Protein AF-A0A0G9LDH4-F1 (afdb_monomer_lite)

pLDDT: mean 76.14, std 22.56, range [27.09, 97.38]

Sequence (324 aa):
MNFNDDDSILYPDDSRLQPPPPFGNLFPGFPASNSPFPSGSALNIGPPPNYTPNKNSAEVKKLNSGASTKKDSKSKDSSTKAVSPGSISFCLFKFTYIWETNGRNYWAFLLNVDRKTVSGFRWFRGTWVYFGVDLRRIDSFICYRNDSTNDSKIEPTENSNSFRNTKKEYSSNGVRNIYTKVLTSIEVPEIRDDFLINYLGEVDGEEITSKIPCRQTRITNYRIVLQLTYPEEFNEQLIDKINLCANDAVKDASRYLDEFRDSKNFLTPLEIFNSSTKQIGKSLKVFSSNFQLKLKKLKLPREIVKEVDYTILQEKIEEPWRIL

Structure (mmCIF, N/CA/C/O backbone):
data_AF-A0A0G9LDH4-F1
#
_entry.id   AF-A0A0G9LDH4-F1
#
loop_
_atom_site.group_PDB
_atom_site.id
_atom_site.type_symbol
_atom_site.label_atom_id
_atom_site.label_alt_id
_atom_site.label_comp_id
_atom_site.label_asym_id
_atom_site.label_entity_id
_atom_site.label_seq_id
_atom_site.pdbx_PDB_ins_code
_atom_site.Cartn_x
_atom_site.Cartn_y
_atom_site.Cartn_z
_atom_site.occupancy
_atom_site.B_iso_or_equiv
_atom_site.auth_seq_id
_atom_site.auth_comp_id
_atom_site.auth_asym_id
_atom_site.auth_atom_id
_atom_site.pdbx_PDB_model_num
ATOM 1 N N . MET A 1 1 ? 87.703 34.505 -15.962 1.00 34.25 1 MET A N 1
ATOM 2 C CA . MET A 1 1 ? 88.294 34.668 -17.303 1.00 34.25 1 MET A CA 1
ATOM 3 C C . MET A 1 1 ? 87.349 34.053 -18.314 1.00 34.25 1 MET A C 1
ATOM 5 O O . MET A 1 1 ? 87.275 32.836 -18.333 1.00 34.25 1 MET A O 1
ATOM 9 N N . ASN A 1 2 ? 86.599 34.773 -19.147 1.00 34.47 2 ASN A N 1
ATOM 10 C CA . ASN A 1 2 ? 86.032 36.143 -19.172 1.00 34.47 2 ASN A CA 1
ATOM 11 C C . ASN A 1 2 ? 85.023 36.080 -20.367 1.00 34.47 2 ASN A C 1
ATOM 13 O O . ASN A 1 2 ? 85.311 35.360 -21.318 1.00 34.47 2 ASN A O 1
ATOM 17 N N . PHE A 1 3 ? 83.772 36.560 -20.319 1.00 40.00 3 PHE A N 1
ATOM 18 C CA . PHE A 1 3 ? 83.316 37.965 -20.296 1.00 40.00 3 PHE A CA 1
ATOM 19 C C . PHE A 1 3 ? 83.984 38.824 -21.400 1.00 40.00 3 PHE A C 1
ATOM 21 O O . PHE A 1 3 ? 85.206 38.814 -21.490 1.00 40.00 3 PHE A O 1
ATOM 28 N N . ASN A 1 4 ? 83.312 39.619 -22.239 1.00 42.91 4 ASN A N 1
ATOM 29 C CA . ASN A 1 4 ? 81.884 39.922 -22.492 1.00 42.91 4 ASN A CA 1
ATOM 30 C C . ASN A 1 4 ? 81.817 40.627 -23.896 1.00 42.91 4 ASN A C 1
ATOM 32 O O . ASN A 1 4 ? 82.864 40.684 -24.544 1.00 42.91 4 ASN A O 1
ATOM 36 N N . ASP A 1 5 ? 80.737 41.157 -24.491 1.00 46.53 5 ASP A N 1
ATOM 37 C CA . ASP A 1 5 ? 79.322 41.438 -24.137 1.00 46.53 5 ASP A CA 1
ATOM 38 C C . ASP A 1 5 ? 78.481 41.584 -25.451 1.00 46.53 5 ASP A C 1
ATOM 40 O O . ASP A 1 5 ? 79.068 41.472 -26.527 1.00 46.53 5 ASP A O 1
ATOM 44 N N . ASP A 1 6 ? 77.174 41.903 -25.348 1.00 43.59 6 ASP A N 1
ATOM 45 C CA . ASP A 1 6 ? 76.307 42.622 -26.334 1.00 43.59 6 ASP A CA 1
ATOM 46 C C . ASP A 1 6 ? 76.026 42.019 -27.745 1.00 43.59 6 ASP A C 1
ATOM 48 O O . ASP A 1 6 ? 76.886 41.418 -28.380 1.00 43.59 6 ASP A O 1
ATOM 52 N N . ASP A 1 7 ? 74.872 42.191 -28.416 1.00 42.62 7 ASP A N 1
ATOM 53 C CA . ASP A 1 7 ? 73.454 42.519 -28.095 1.00 42.62 7 ASP A CA 1
ATOM 54 C C . ASP A 1 7 ? 72.633 42.069 -29.376 1.00 42.62 7 ASP A C 1
ATOM 56 O O . ASP A 1 7 ? 73.200 41.367 -30.217 1.00 42.62 7 ASP A O 1
ATOM 60 N N . SER A 1 8 ? 71.352 42.328 -29.701 1.00 37.56 8 SER A N 1
ATOM 61 C CA . SER A 1 8 ? 70.330 43.237 -29.171 1.00 37.56 8 SER A CA 1
ATOM 62 C C . SER A 1 8 ? 68.869 42.788 -29.355 1.00 37.56 8 SER A C 1
ATOM 64 O O . SER A 1 8 ? 68.544 41.761 -29.953 1.00 37.56 8 SER A O 1
ATOM 66 N N . ILE A 1 9 ? 67.981 43.581 -28.750 1.00 39.31 9 ILE A N 1
ATOM 67 C CA . ILE A 1 9 ? 66.548 43.357 -28.514 1.00 39.31 9 ILE A CA 1
ATOM 68 C C . ILE A 1 9 ? 65.670 44.051 -29.573 1.00 39.31 9 ILE A C 1
ATOM 70 O O . ILE A 1 9 ? 65.921 45.212 -29.883 1.00 39.31 9 ILE A O 1
ATOM 74 N N . LEU A 1 10 ? 64.561 43.416 -30.000 1.00 32.19 10 LEU A N 1
ATOM 75 C CA . LEU A 1 10 ? 63.225 44.058 -30.077 1.00 32.19 10 LEU A CA 1
ATOM 76 C C . LEU A 1 10 ? 62.078 43.070 -30.393 1.00 32.19 10 LEU A C 1
ATOM 78 O O . LEU A 1 10 ? 62.120 42.334 -31.373 1.00 32.19 10 LEU A O 1
ATOM 82 N N . TYR A 1 11 ? 61.017 43.124 -29.580 1.00 39.41 11 TYR A N 1
ATOM 83 C CA . TYR A 1 11 ? 59.661 42.647 -29.907 1.00 39.41 11 TYR A CA 1
ATOM 84 C C . TYR A 1 11 ? 58.811 43.836 -30.402 1.00 39.41 11 TYR A C 1
ATOM 86 O O . TYR A 1 11 ? 59.139 44.987 -30.106 1.00 39.41 11 TYR A O 1
ATOM 94 N N . PRO A 1 12 ? 57.679 43.580 -31.079 1.00 44.84 12 PRO A N 1
ATOM 95 C CA . PRO A 1 12 ? 56.421 43.819 -30.362 1.00 44.84 12 PRO A CA 1
ATOM 96 C C . PRO A 1 12 ? 55.391 42.682 -30.477 1.00 44.84 12 PRO A C 1
ATOM 98 O O . PRO A 1 12 ? 55.373 41.910 -31.433 1.00 44.84 12 PRO A O 1
ATOM 101 N N . ASP A 1 13 ? 54.515 42.630 -29.476 1.00 39.41 13 ASP A N 1
ATOM 102 C CA . ASP A 1 13 ? 53.221 41.939 -29.492 1.00 39.41 13 ASP A CA 1
ATOM 103 C C . ASP A 1 13 ? 52.202 42.762 -30.299 1.00 39.41 13 ASP A C 1
ATOM 105 O O . ASP A 1 13 ? 52.164 43.985 -30.161 1.00 39.41 13 ASP A O 1
ATOM 109 N N . ASP A 1 14 ? 51.350 42.097 -31.081 1.00 35.38 14 ASP A N 1
ATOM 110 C CA . ASP A 1 14 ? 49.938 42.483 -31.143 1.00 35.38 14 ASP A CA 1
ATOM 111 C C . ASP A 1 14 ? 49.062 41.260 -31.461 1.00 35.38 14 ASP A C 1
ATOM 113 O O . ASP A 1 14 ? 49.474 40.287 -32.100 1.00 35.38 14 ASP A O 1
ATOM 117 N N . SER A 1 15 ? 47.816 41.319 -31.009 1.00 34.69 15 SER A N 1
ATOM 118 C CA . SER A 1 15 ? 46.843 40.241 -31.061 1.00 34.69 15 SER A CA 1
ATOM 119 C C . SER A 1 15 ? 45.587 40.658 -31.829 1.00 34.69 15 SER A C 1
ATOM 121 O O . SER A 1 15 ? 45.082 41.756 -31.619 1.00 34.69 15 SER A O 1
ATOM 123 N N . ARG A 1 16 ? 44.971 39.678 -32.522 1.00 33.69 16 ARG A N 1
ATOM 124 C CA . ARG A 1 16 ? 43.523 39.523 -32.858 1.00 33.69 16 ARG A CA 1
ATOM 125 C C . ARG A 1 16 ? 43.129 39.549 -34.348 1.00 33.69 16 ARG A C 1
ATOM 127 O O . ARG A 1 16 ? 43.520 40.409 -35.119 1.00 33.69 16 ARG A O 1
ATOM 134 N N . LEU A 1 17 ? 42.154 38.672 -34.634 1.00 38.34 17 LEU A N 1
ATOM 135 C CA . LEU A 1 17 ? 41.090 38.773 -35.651 1.00 38.34 17 LEU A CA 1
ATOM 136 C C . LEU A 1 17 ? 41.472 38.750 -37.147 1.00 38.34 17 LEU A C 1
ATOM 138 O O . LEU A 1 17 ? 41.595 39.792 -37.779 1.00 38.34 17 LEU A O 1
ATOM 142 N N . GLN A 1 18 ? 41.369 37.562 -37.757 1.00 41.22 18 GLN A N 1
ATOM 143 C CA . GLN A 1 18 ? 40.712 37.386 -39.066 1.00 41.22 18 GLN A CA 1
ATOM 144 C C . GLN A 1 18 ? 39.974 36.022 -39.129 1.00 41.22 18 GLN A C 1
ATOM 146 O O . GLN A 1 18 ? 40.294 35.133 -38.335 1.00 41.22 18 GLN A O 1
ATOM 151 N N . PRO A 1 19 ? 38.929 35.864 -39.972 1.00 42.59 19 PRO A N 1
ATOM 152 C CA . PRO A 1 19 ? 37.982 34.743 -39.894 1.00 42.59 19 PRO A CA 1
ATOM 153 C C . PRO A 1 19 ? 38.288 33.582 -40.866 1.00 42.59 19 PRO A C 1
ATOM 155 O O . PRO A 1 19 ? 38.948 33.789 -41.884 1.00 42.59 19 PRO A O 1
ATOM 158 N N . PRO A 1 20 ? 37.739 32.373 -40.626 1.00 47.00 20 PRO A N 1
ATOM 159 C CA . PRO A 1 20 ? 37.736 31.303 -41.622 1.00 47.00 20 PRO A CA 1
ATOM 160 C C . PRO A 1 20 ? 36.791 31.617 -42.814 1.00 47.00 20 PRO A C 1
ATOM 162 O O . PRO A 1 20 ? 35.714 32.182 -42.600 1.00 47.00 20 PRO A O 1
ATOM 165 N N . PRO A 1 21 ? 37.166 31.249 -44.058 1.00 41.72 21 PRO A N 1
ATOM 166 C CA . PRO A 1 21 ? 36.386 31.485 -45.285 1.00 41.72 21 PRO A CA 1
ATOM 167 C C . PRO A 1 21 ? 35.171 30.526 -45.450 1.00 41.72 21 PRO A C 1
ATOM 169 O O . PRO A 1 21 ? 34.988 29.628 -44.627 1.00 41.72 21 PRO A O 1
ATOM 172 N N . PRO A 1 22 ? 34.283 30.738 -46.452 1.00 40.00 22 PRO A N 1
ATOM 173 C CA . PRO A 1 22 ? 32.871 30.345 -46.350 1.00 40.00 22 PRO A CA 1
ATOM 174 C C . PRO A 1 22 ? 32.497 28.943 -46.876 1.00 40.00 22 PRO A C 1
ATOM 176 O O . PRO A 1 22 ? 33.295 28.217 -47.460 1.00 40.00 22 PRO A O 1
ATOM 179 N N . PHE A 1 23 ? 31.216 28.611 -46.673 1.00 41.38 23 PHE A N 1
ATOM 180 C CA . PHE A 1 23 ? 30.501 27.4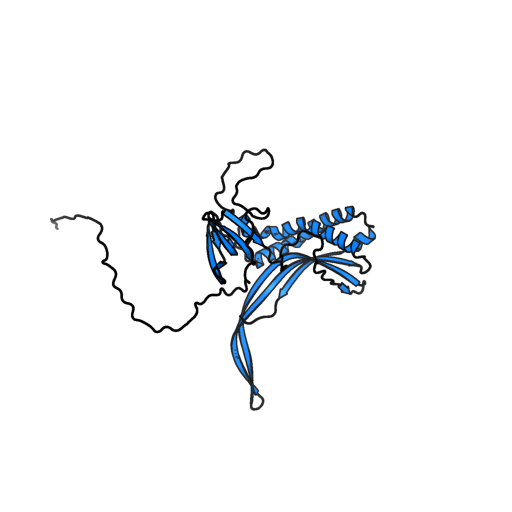06 -47.110 1.00 41.38 23 PHE A CA 1
ATOM 181 C C . PHE A 1 23 ? 30.821 26.925 -48.539 1.00 41.38 23 PHE A C 1
ATOM 183 O O . PHE A 1 23 ? 30.701 27.682 -49.501 1.00 41.38 23 PHE A O 1
ATOM 190 N N . GLY A 1 24 ? 31.050 25.615 -48.676 1.00 29.34 24 GLY A N 1
ATOM 191 C CA . GLY A 1 24 ? 30.981 24.879 -49.941 1.00 29.34 24 GLY A CA 1
ATOM 192 C C . GLY A 1 24 ? 30.067 23.656 -49.808 1.00 29.34 24 GLY A C 1
ATOM 193 O O . GLY A 1 24 ? 30.247 22.845 -48.901 1.00 29.34 24 GLY A O 1
ATOM 194 N N . ASN A 1 25 ? 29.079 23.518 -50.696 1.00 42.62 25 ASN A N 1
ATOM 195 C CA . ASN A 1 25 ? 28.160 22.375 -50.705 1.00 42.62 25 ASN A CA 1
ATOM 196 C C . ASN A 1 25 ? 28.840 21.123 -51.279 1.00 42.62 25 ASN A C 1
ATOM 198 O O . ASN A 1 25 ? 29.122 21.082 -52.475 1.00 42.62 25 ASN A O 1
ATOM 202 N N . LEU A 1 26 ? 28.993 20.070 -50.472 1.00 29.22 26 LEU A N 1
ATOM 203 C CA . LEU A 1 26 ? 29.309 18.719 -50.947 1.00 29.22 26 LEU A CA 1
ATOM 204 C C . LEU A 1 26 ? 28.456 17.676 -50.210 1.00 29.22 26 LEU A C 1
ATOM 206 O O . LEU A 1 26 ? 28.812 17.207 -49.133 1.00 29.22 26 LEU A O 1
ATOM 210 N N . PHE A 1 27 ? 27.336 17.296 -50.829 1.00 32.25 27 PHE A N 1
ATOM 211 C CA . PHE A 1 27 ? 26.565 16.100 -50.481 1.00 32.25 27 PHE A CA 1
ATOM 212 C C . PHE A 1 27 ? 26.796 15.018 -51.550 1.00 32.25 27 PHE A C 1
ATOM 214 O O . PHE A 1 27 ? 26.192 15.094 -52.622 1.00 32.25 27 PHE A O 1
ATOM 221 N N . PRO A 1 28 ? 27.615 13.985 -51.287 1.00 30.09 28 PRO A N 1
ATOM 222 C CA . PRO A 1 28 ? 27.535 12.726 -52.018 1.00 30.09 28 PRO A CA 1
ATOM 223 C C . PRO A 1 28 ? 26.235 12.016 -51.617 1.00 30.09 28 PRO A C 1
ATOM 225 O O . PRO A 1 28 ? 26.016 11.732 -50.439 1.00 30.09 28 PRO A O 1
ATOM 228 N N . GLY A 1 29 ? 25.348 11.764 -52.579 1.00 33.69 29 GLY A N 1
ATOM 229 C CA . GLY A 1 29 ? 24.065 11.114 -52.312 1.00 33.69 29 GLY A CA 1
ATOM 230 C C . GLY A 1 29 ? 24.227 9.628 -51.984 1.00 33.69 29 GLY A C 1
ATOM 231 O O . GLY A 1 29 ? 24.753 8.874 -52.798 1.00 33.69 29 GLY A O 1
ATOM 232 N N . PHE A 1 30 ? 23.714 9.202 -50.829 1.00 36.22 30 PHE A N 1
ATOM 233 C CA . PHE A 1 30 ? 23.505 7.790 -50.494 1.00 36.22 30 PHE A CA 1
ATOM 234 C C . PHE A 1 30 ? 22.013 7.431 -50.627 1.00 36.22 30 PHE A C 1
ATOM 236 O O . PHE A 1 30 ? 21.161 8.306 -50.449 1.00 36.22 30 PHE A O 1
ATOM 243 N N . PRO A 1 31 ? 21.673 6.180 -50.995 1.00 27.09 31 PRO A N 1
ATOM 244 C CA . PRO A 1 31 ? 20.317 5.816 -51.397 1.00 27.09 31 PRO A CA 1
ATOM 245 C C . PRO A 1 31 ? 19.325 5.858 -50.231 1.00 27.09 31 PRO A C 1
ATOM 247 O O . PRO A 1 31 ? 19.640 5.477 -49.105 1.00 27.09 31 PRO A O 1
ATOM 250 N N . ALA A 1 32 ? 18.094 6.279 -50.524 1.00 38.81 32 ALA A N 1
ATOM 251 C CA . ALA A 1 32 ? 17.018 6.345 -49.546 1.00 38.81 32 ALA A CA 1
ATOM 252 C C . ALA A 1 32 ? 16.495 4.942 -49.187 1.00 38.81 32 ALA A C 1
ATOM 254 O O . ALA A 1 32 ? 15.688 4.364 -49.916 1.00 38.81 32 ALA A O 1
ATOM 255 N N . SER A 1 33 ? 16.917 4.415 -48.037 1.00 32.84 33 SER A N 1
ATOM 256 C CA . SER A 1 33 ? 16.257 3.298 -47.359 1.00 32.84 33 SER A CA 1
ATOM 257 C C . SER A 1 33 ? 15.437 3.812 -46.171 1.00 32.84 33 SER A C 1
ATOM 259 O O . SER A 1 33 ? 15.924 4.562 -45.324 1.00 32.84 33 SER A O 1
ATOM 261 N N . ASN A 1 34 ? 14.160 3.421 -46.107 1.00 39.38 34 ASN A N 1
ATOM 262 C CA . ASN A 1 34 ? 13.268 3.783 -45.005 1.00 39.38 34 ASN A CA 1
ATOM 263 C C . ASN A 1 34 ? 13.625 2.989 -43.738 1.00 39.38 34 ASN A C 1
ATOM 265 O O . ASN A 1 34 ? 13.057 1.927 -43.490 1.00 39.38 34 ASN A O 1
ATOM 269 N N . SER A 1 35 ? 14.518 3.536 -42.916 1.00 29.06 35 SER A N 1
ATOM 270 C CA . SER A 1 35 ? 14.767 3.064 -41.549 1.00 29.06 35 SER A CA 1
ATOM 271 C C . SER A 1 35 ? 14.153 4.047 -40.545 1.00 29.06 35 SER A C 1
ATOM 273 O O . SER A 1 35 ? 14.545 5.217 -40.538 1.00 29.06 35 SER A O 1
ATOM 275 N N . PRO A 1 36 ? 13.190 3.632 -39.699 1.00 32.97 36 PRO A N 1
ATOM 276 C CA . PRO A 1 36 ? 12.612 4.517 -38.696 1.00 32.97 36 PRO A CA 1
ATOM 277 C C . PRO A 1 36 ? 13.643 4.877 -37.620 1.00 32.97 36 PRO A C 1
ATOM 279 O O . PRO A 1 36 ? 14.488 4.067 -37.241 1.00 32.97 36 PRO A O 1
ATOM 282 N N . PHE A 1 37 ? 13.545 6.100 -37.094 1.00 32.53 37 PHE A N 1
ATOM 283 C CA . PHE A 1 37 ? 14.338 6.544 -35.948 1.00 32.53 37 PHE A CA 1
ATOM 284 C C . PHE A 1 37 ? 14.151 5.585 -34.756 1.00 32.53 37 PHE A C 1
ATOM 286 O O . PHE A 1 37 ? 13.008 5.200 -34.490 1.00 32.53 37 PHE A O 1
ATOM 293 N N . PRO A 1 38 ? 15.206 5.269 -33.977 1.00 34.59 38 PRO A N 1
ATOM 294 C CA . PRO A 1 38 ? 15.069 4.545 -32.716 1.00 34.59 38 PRO A CA 1
ATOM 295 C C . PRO A 1 38 ? 14.358 5.435 -31.682 1.00 34.59 38 PRO A C 1
ATOM 297 O O . PRO A 1 38 ? 14.978 6.166 -30.910 1.00 34.59 38 PRO A O 1
ATOM 300 N N . SER A 1 39 ? 13.025 5.414 -31.718 1.00 38.97 39 SER A N 1
ATOM 301 C CA . SER A 1 39 ? 12.136 6.134 -30.811 1.00 38.97 39 SER A CA 1
ATOM 302 C C . SER A 1 39 ? 11.476 5.139 -29.865 1.00 38.97 39 SER A C 1
ATOM 304 O O . SER A 1 39 ? 10.809 4.211 -30.310 1.00 38.97 39 SER A O 1
ATOM 306 N N . GLY A 1 40 ? 11.670 5.341 -28.565 1.00 40.12 40 GLY A N 1
ATOM 307 C CA . GLY A 1 40 ? 11.166 4.445 -27.530 1.00 40.12 40 GLY A CA 1
ATOM 308 C C . GLY A 1 40 ? 12.167 4.310 -26.393 1.00 40.12 40 GLY A C 1
ATOM 309 O O . GLY A 1 40 ? 13.141 3.569 -26.482 1.00 40.12 40 GLY A O 1
ATOM 310 N N . SER A 1 41 ? 11.928 5.026 -25.298 1.00 41.56 41 SER A N 1
ATOM 311 C CA . SER A 1 41 ? 12.531 4.683 -24.012 1.00 41.56 41 SER A CA 1
ATOM 312 C C . SER A 1 41 ? 11.952 3.355 -23.523 1.00 41.56 41 SER A C 1
ATOM 314 O O . SER A 1 41 ? 10.735 3.198 -23.547 1.00 41.56 41 SER A O 1
ATOM 316 N N . ALA A 1 42 ? 12.795 2.440 -23.035 1.00 43.81 42 ALA A N 1
ATOM 317 C CA . ALA A 1 42 ? 12.419 1.091 -22.586 1.00 43.81 42 ALA A CA 1
ATOM 318 C C . ALA A 1 42 ? 11.654 1.058 -21.238 1.00 43.81 42 ALA A C 1
ATOM 320 O O . ALA A 1 42 ? 11.935 0.251 -20.356 1.00 43.81 42 ALA A O 1
ATOM 321 N N . LEU A 1 43 ? 10.696 1.969 -21.061 1.00 49.41 43 LEU A N 1
ATOM 322 C CA . LEU A 1 43 ? 9.756 2.012 -19.949 1.00 49.41 43 LEU A CA 1
ATOM 323 C C . LEU A 1 43 ? 8.346 1.888 -20.525 1.00 49.41 43 LEU A C 1
ATOM 325 O O . LEU A 1 43 ? 7.976 2.671 -21.400 1.00 49.41 43 LEU A O 1
ATOM 329 N N . ASN A 1 44 ? 7.541 0.966 -19.993 1.00 62.00 44 ASN A N 1
ATOM 330 C CA . ASN A 1 44 ? 6.133 0.777 -20.368 1.00 62.00 44 ASN A CA 1
ATOM 331 C C . ASN A 1 44 ? 5.225 1.892 -19.799 1.00 62.00 44 ASN A C 1
ATOM 333 O O . ASN A 1 44 ? 4.238 1.640 -19.112 1.00 62.00 44 ASN A O 1
ATOM 337 N N . ILE A 1 45 ? 5.579 3.149 -20.074 1.00 67.00 45 ILE A N 1
ATOM 338 C CA . ILE A 1 45 ? 4.772 4.328 -19.768 1.00 67.00 45 ILE A CA 1
ATOM 339 C C . ILE A 1 45 ? 3.746 4.465 -20.895 1.00 67.00 45 ILE A C 1
ATOM 341 O O . ILE A 1 45 ? 4.090 4.842 -22.017 1.00 67.00 45 ILE A O 1
ATOM 345 N N . GLY A 1 46 ? 2.481 4.163 -20.598 1.00 77.75 46 GLY A N 1
ATOM 346 C CA . GLY A 1 46 ? 1.377 4.352 -21.540 1.00 77.75 46 GLY A CA 1
ATOM 347 C C . GLY A 1 46 ? 1.222 5.809 -22.012 1.00 77.75 46 GLY A C 1
ATOM 348 O O . GLY A 1 46 ? 1.894 6.713 -21.500 1.00 77.75 46 GLY A O 1
ATOM 349 N N . PRO A 1 47 ? 0.334 6.075 -22.986 1.00 80.38 47 PRO A N 1
ATOM 350 C CA . PRO A 1 47 ? -0.012 7.447 -23.339 1.00 80.38 47 PRO A CA 1
ATOM 351 C C . PRO A 1 47 ? -0.556 8.183 -22.100 1.00 80.38 47 PRO A C 1
ATOM 353 O O . PRO A 1 47 ? -1.248 7.573 -21.280 1.00 80.38 47 PRO A O 1
ATOM 356 N N . PRO A 1 48 ? -0.266 9.484 -21.938 1.00 83.62 48 PRO A N 1
ATOM 357 C CA . PRO A 1 48 ? -0.810 10.258 -20.831 1.00 83.62 48 PRO A CA 1
ATOM 358 C C . PRO A 1 48 ? -2.330 10.455 -20.991 1.00 83.62 48 PRO A C 1
ATOM 360 O O . PRO A 1 48 ? -2.859 10.271 -22.093 1.00 83.62 48 PRO A O 1
ATOM 363 N N . PRO A 1 49 ? -3.041 10.885 -19.931 1.00 82.94 49 PRO A N 1
ATOM 364 C CA . PRO A 1 49 ? -4.483 11.101 -19.989 1.00 82.94 49 PRO A CA 1
ATOM 365 C C . PRO A 1 49 ? -4.898 12.015 -21.151 1.00 82.94 49 PRO A C 1
ATOM 367 O O . PRO A 1 49 ? -4.319 13.085 -21.357 1.00 82.94 49 PRO A O 1
ATOM 370 N N . ASN A 1 50 ? -5.924 11.607 -21.906 1.00 82.88 50 ASN A N 1
ATOM 371 C CA . ASN A 1 50 ? -6.362 12.284 -23.134 1.00 82.88 50 ASN A CA 1
ATOM 372 C C . ASN A 1 50 ? -7.208 13.550 -22.866 1.00 82.88 50 ASN A C 1
ATOM 374 O O . ASN A 1 50 ? -8.307 13.723 -23.388 1.00 82.88 50 ASN A O 1
ATOM 378 N N . TYR A 1 51 ? -6.702 14.431 -22.007 1.00 84.94 51 TYR A N 1
ATOM 379 C CA . TYR A 1 51 ? -7.231 15.767 -21.759 1.00 84.94 51 TYR A CA 1
ATOM 380 C C . TYR A 1 51 ? -6.092 16.725 -21.379 1.00 84.94 51 TYR A C 1
ATOM 382 O O . TYR A 1 51 ? -4.973 16.312 -21.075 1.00 84.94 51 TYR A O 1
ATOM 390 N N . THR A 1 52 ? -6.373 18.028 -21.398 1.00 85.44 52 THR A N 1
ATOM 391 C CA . THR A 1 52 ? -5.506 19.050 -20.794 1.00 85.44 52 THR A CA 1
ATOM 392 C C . THR A 1 52 ? -6.150 19.518 -19.486 1.00 85.44 52 THR A C 1
ATOM 394 O O . THR A 1 52 ? -7.296 19.976 -19.523 1.00 85.44 52 THR A O 1
ATOM 397 N N . PRO A 1 53 ? -5.469 19.400 -18.330 1.00 84.44 53 PRO A N 1
ATOM 398 C CA . PRO A 1 53 ? -5.961 19.925 -17.060 1.00 84.44 53 PRO A CA 1
ATOM 399 C C . PRO A 1 53 ? -6.233 21.434 -17.108 1.00 84.44 53 PRO A C 1
ATOM 401 O O . PRO A 1 53 ? -5.600 22.176 -17.860 1.00 84.44 53 PRO A O 1
ATOM 404 N N . ASN A 1 54 ? -7.148 21.921 -16.267 1.00 83.56 54 ASN A N 1
ATOM 405 C CA . ASN A 1 54 ? -7.385 23.358 -16.132 1.00 83.56 54 ASN A CA 1
ATOM 406 C C . ASN A 1 54 ? -6.379 23.966 -15.141 1.00 83.56 54 ASN A C 1
ATOM 408 O O . ASN A 1 54 ? -6.399 23.628 -13.962 1.00 83.56 54 ASN A O 1
ATOM 412 N N . LYS A 1 55 ? -5.568 24.926 -15.607 1.00 82.94 55 LYS A N 1
ATOM 413 C CA . LYS A 1 55 ? -4.552 25.672 -14.832 1.00 82.94 55 LYS A CA 1
ATOM 414 C C . LYS A 1 55 ? -5.099 26.397 -13.582 1.00 82.94 55 LYS A C 1
ATOM 416 O O . LYS A 1 55 ? -4.327 26.892 -12.762 1.00 82.94 55 LYS A O 1
ATOM 421 N N . ASN A 1 56 ? -6.421 26.497 -13.444 1.00 78.44 56 ASN A N 1
ATOM 422 C CA . ASN A 1 56 ? -7.116 27.151 -12.336 1.00 78.44 56 ASN A CA 1
ATOM 423 C C . ASN A 1 56 ? -7.951 26.200 -11.453 1.00 78.44 56 ASN A C 1
ATOM 425 O O . ASN A 1 56 ? -8.734 26.697 -10.647 1.00 78.44 56 ASN A O 1
ATOM 429 N N . SER A 1 57 ? -7.805 24.870 -11.556 1.00 77.88 57 SER A N 1
ATOM 430 C CA . SER A 1 57 ? -8.386 23.972 -10.540 1.00 77.88 57 SER A CA 1
ATOM 431 C C . SER A 1 57 ? -7.640 24.087 -9.201 1.00 77.88 57 SER A C 1
ATOM 433 O O . SER A 1 57 ? -6.468 24.469 -9.158 1.00 77.88 57 SER A O 1
ATOM 435 N N . ALA A 1 58 ? -8.312 23.736 -8.100 1.00 69.19 58 ALA A N 1
ATOM 436 C CA . ALA A 1 58 ? -7.755 23.811 -6.743 1.00 69.19 58 ALA A CA 1
ATOM 437 C C . ALA A 1 58 ? -6.565 22.855 -6.495 1.00 69.19 58 ALA A C 1
ATOM 439 O O . ALA A 1 58 ? -5.846 23.001 -5.510 1.00 69.19 58 ALA A O 1
ATOM 440 N N . GLU A 1 59 ? -6.353 21.889 -7.389 1.00 73.12 59 GLU A N 1
ATOM 441 C CA . GLU A 1 59 ? -5.293 20.877 -7.318 1.00 73.12 59 GLU A CA 1
ATOM 442 C C . GLU A 1 59 ? -3.989 21.321 -8.006 1.00 73.12 59 GLU A C 1
ATOM 444 O O . GLU A 1 59 ? -2.935 20.719 -7.787 1.00 73.12 59 GLU A O 1
ATOM 449 N N . VAL A 1 60 ? -4.033 22.370 -8.841 1.00 79.25 60 VAL A N 1
ATOM 450 C CA . VAL A 1 60 ? -2.848 22.881 -9.543 1.00 79.25 60 VAL A CA 1
ATOM 451 C C . VAL A 1 60 ? -1.934 23.604 -8.560 1.00 79.25 60 VAL A C 1
ATOM 453 O O . VAL A 1 60 ? -2.245 24.691 -8.068 1.00 79.25 60 VAL A O 1
ATOM 456 N N . LYS A 1 61 ? -0.747 23.038 -8.335 1.00 81.44 61 LYS A N 1
ATOM 457 C CA . LYS A 1 61 ? 0.319 23.691 -7.579 1.00 81.44 61 LYS A CA 1
ATOM 458 C C . LYS A 1 61 ? 0.949 24.771 -8.456 1.00 81.44 61 LYS A C 1
ATOM 460 O O . LYS A 1 61 ? 1.484 24.489 -9.529 1.00 81.44 61 LYS A O 1
ATOM 465 N N . LYS A 1 62 ? 0.875 26.020 -8.002 1.00 77.62 62 LYS A N 1
ATOM 466 C CA . LYS A 1 62 ? 1.447 27.188 -8.685 1.00 77.62 62 LYS A CA 1
ATOM 467 C C . LYS A 1 62 ? 2.768 27.602 -8.040 1.00 77.62 62 LYS A C 1
ATOM 469 O O . LYS A 1 62 ? 3.036 27.274 -6.885 1.00 77.62 62 LYS A O 1
ATOM 474 N N . LEU A 1 63 ? 3.583 28.334 -8.793 1.00 68.00 63 LEU A N 1
ATOM 475 C CA . LEU A 1 63 ? 4.701 29.120 -8.281 1.00 68.00 63 LEU A CA 1
ATOM 476 C C . LEU A 1 63 ? 4.232 29.979 -7.088 1.00 68.00 63 LEU A C 1
ATOM 478 O O . LEU A 1 63 ? 3.119 30.501 -7.115 1.00 68.00 63 LEU A O 1
ATOM 482 N N . ASN A 1 64 ? 5.058 30.116 -6.045 1.00 56.03 64 ASN A N 1
ATOM 483 C CA . ASN A 1 64 ? 4.670 30.717 -4.758 1.00 56.03 64 ASN A CA 1
ATOM 484 C C . ASN A 1 64 ? 4.329 32.225 -4.845 1.00 56.03 64 ASN A C 1
ATOM 486 O O . ASN A 1 64 ? 5.118 33.085 -4.451 1.00 56.03 64 ASN A O 1
ATOM 490 N N . SER A 1 65 ? 3.110 32.547 -5.277 1.00 42.12 65 SER A N 1
ATOM 491 C CA . SER A 1 65 ? 2.403 33.780 -4.925 1.00 42.12 65 SER A CA 1
ATOM 492 C C . SER A 1 65 ? 1.543 33.500 -3.690 1.00 42.12 65 SER A C 1
ATOM 494 O O . SER A 1 65 ? 0.550 32.777 -3.782 1.00 42.12 65 SER A O 1
ATOM 496 N N . GLY A 1 66 ? 1.948 34.011 -2.527 1.00 46.81 66 GLY A N 1
ATOM 497 C CA . GLY A 1 66 ? 1.335 33.647 -1.247 1.00 46.81 66 GLY A CA 1
ATOM 498 C C . GLY A 1 66 ? -0.135 34.062 -1.121 1.00 46.81 66 GLY A C 1
ATOM 499 O O . GLY A 1 66 ? -0.466 35.234 -1.279 1.00 46.81 66 GLY A O 1
ATOM 500 N N . ALA A 1 67 ? -0.994 33.108 -0.758 1.00 34.56 67 ALA A N 1
ATOM 501 C CA . ALA A 1 67 ? -2.336 33.350 -0.231 1.00 34.56 67 ALA A CA 1
ATOM 502 C C . ALA A 1 67 ? -2.335 33.008 1.268 1.00 34.56 67 ALA A C 1
ATOM 504 O O . ALA A 1 67 ? -1.763 31.995 1.673 1.00 34.56 67 ALA A O 1
ATOM 505 N N . SER A 1 68 ? -2.894 33.884 2.102 1.00 35.84 68 SER A N 1
ATOM 506 C CA . SER A 1 68 ? -2.532 33.977 3.520 1.00 35.84 68 SER A CA 1
ATOM 507 C C . SER A 1 68 ? -3.680 33.674 4.484 1.00 35.84 68 SER A C 1
ATOM 509 O O . SER A 1 68 ? -4.817 34.088 4.269 1.00 35.84 68 SER A O 1
ATOM 511 N N . THR A 1 69 ? -3.350 33.061 5.630 1.00 30.17 69 THR A N 1
ATOM 512 C CA . THR A 1 69 ? -4.254 33.036 6.791 1.00 30.17 69 THR A CA 1
ATOM 513 C C . THR A 1 69 ? -3.501 33.201 8.119 1.00 30.17 69 THR A C 1
ATOM 515 O O . THR A 1 69 ? -3.094 32.235 8.749 1.00 30.17 69 THR A O 1
ATOM 518 N N . LYS A 1 70 ? -3.416 34.463 8.564 1.00 35.59 70 LYS A N 1
ATOM 519 C CA . LYS A 1 70 ? -3.220 34.934 9.955 1.00 35.59 70 LYS A CA 1
ATOM 520 C C . LYS A 1 70 ? -1.885 34.654 10.693 1.00 35.59 70 LYS A C 1
ATOM 522 O O . LYS A 1 70 ? -1.712 33.632 11.340 1.00 35.59 70 LYS A O 1
ATOM 527 N N . LYS A 1 71 ? -1.141 35.765 10.815 1.00 35.56 71 LYS A N 1
ATOM 528 C CA . LYS A 1 71 ? -0.469 36.308 12.020 1.00 35.56 71 LYS A CA 1
ATOM 529 C C . LYS A 1 71 ? 0.909 35.791 12.489 1.00 35.56 71 LYS A C 1
ATOM 531 O O . LYS A 1 71 ? 1.158 34.612 12.683 1.00 35.56 71 LYS A O 1
ATOM 536 N N . ASP A 1 72 ? 1.727 36.799 12.807 1.00 37.78 72 ASP A N 1
ATOM 537 C CA . ASP A 1 72 ? 2.691 36.874 13.911 1.00 37.78 72 ASP A CA 1
ATOM 538 C C . ASP A 1 72 ? 3.935 35.957 13.897 1.00 37.78 72 ASP A C 1
ATOM 540 O O . ASP A 1 72 ? 4.214 35.245 14.857 1.00 37.78 72 ASP A O 1
ATOM 544 N N . SER A 1 73 ? 4.802 36.106 12.884 1.00 32.75 73 SER A N 1
ATOM 545 C CA . SER A 1 73 ? 6.261 36.119 13.133 1.00 32.75 73 SER A CA 1
ATOM 546 C C . SER A 1 73 ? 7.065 36.861 12.050 1.00 32.75 73 SER A C 1
ATOM 548 O O . SER A 1 73 ? 6.787 36.788 10.855 1.00 32.75 73 SER A O 1
ATOM 550 N N . LYS A 1 74 ? 8.081 37.616 12.490 1.00 39.84 74 LYS A N 1
ATOM 551 C CA . LYS A 1 74 ? 8.915 38.508 11.667 1.00 39.84 74 LYS A CA 1
ATOM 552 C C . LYS A 1 74 ? 10.013 37.714 10.948 1.00 39.84 74 LYS A C 1
ATOM 554 O O . LYS A 1 74 ? 11.113 37.571 11.477 1.00 39.84 74 LYS A O 1
ATOM 559 N N . SER A 1 75 ? 9.726 37.208 9.749 1.00 33.94 75 SER A N 1
ATOM 560 C CA . SER A 1 75 ? 10.707 36.522 8.893 1.00 33.94 75 SER A CA 1
ATOM 561 C C . SER A 1 75 ? 10.837 37.189 7.517 1.00 33.94 75 SER A C 1
ATOM 563 O O . SER A 1 75 ? 10.010 38.006 7.120 1.00 33.94 75 SER A O 1
ATOM 565 N N . LYS A 1 76 ? 11.964 36.938 6.843 1.00 31.84 76 LYS A N 1
ATOM 566 C CA . LYS A 1 76 ? 12.444 37.725 5.699 1.00 31.84 76 LYS A CA 1
ATOM 567 C C . LYS A 1 76 ? 11.835 37.212 4.393 1.00 31.84 76 LYS A C 1
ATOM 569 O O . LYS A 1 76 ? 12.245 36.156 3.913 1.00 31.84 76 LYS A O 1
ATOM 574 N N . ASP A 1 77 ? 10.907 37.976 3.817 1.00 37.00 77 ASP A N 1
ATOM 575 C CA . ASP A 1 77 ? 10.281 37.648 2.534 1.00 37.00 77 ASP A CA 1
ATOM 576 C C . ASP A 1 77 ? 11.335 37.450 1.436 1.00 37.00 77 ASP A C 1
ATOM 578 O O . ASP A 1 77 ? 12.028 38.378 1.013 1.00 37.00 77 ASP A O 1
ATOM 582 N N . SER A 1 78 ? 11.451 36.207 0.971 1.00 39.16 78 SER A N 1
ATOM 583 C CA . SER A 1 78 ? 12.177 35.863 -0.247 1.00 39.16 78 SER A CA 1
ATOM 584 C C . SER A 1 78 ? 11.167 35.289 -1.230 1.00 39.16 78 SER A C 1
ATOM 586 O O . SER A 1 78 ? 10.733 34.142 -1.114 1.00 39.16 78 SER A O 1
ATOM 588 N N . SER A 1 79 ? 10.757 36.116 -2.192 1.00 46.72 79 SER A N 1
ATOM 589 C CA . SER A 1 79 ? 9.846 35.707 -3.257 1.00 46.72 79 SER A CA 1
ATOM 590 C C . SER A 1 79 ? 10.508 34.595 -4.072 1.00 46.72 79 SER A C 1
ATOM 592 O O . SER A 1 79 ? 11.449 34.804 -4.844 1.00 46.72 79 SER A O 1
ATOM 594 N N . THR A 1 80 ? 10.056 33.362 -3.843 1.00 52.25 80 THR A N 1
ATOM 595 C CA . THR A 1 80 ? 10.678 32.162 -4.404 1.00 52.25 80 THR A CA 1
ATOM 596 C C . THR A 1 80 ? 10.301 32.041 -5.877 1.00 52.25 80 THR A C 1
ATOM 598 O O . THR A 1 80 ? 9.332 31.390 -6.248 1.00 52.25 80 THR A O 1
ATOM 601 N N . LYS A 1 81 ? 11.105 32.684 -6.736 1.00 62.00 81 LYS A N 1
ATOM 602 C CA . LYS A 1 81 ? 10.990 32.708 -8.209 1.00 62.00 81 LYS A CA 1
ATOM 603 C C . LYS A 1 81 ? 11.343 31.356 -8.871 1.00 62.00 81 LYS A C 1
ATOM 605 O O . LYS A 1 81 ? 11.947 31.315 -9.939 1.00 62.00 81 LYS A O 1
ATOM 610 N N . ALA A 1 82 ? 11.028 30.256 -8.192 1.00 67.50 82 ALA A N 1
ATOM 611 C CA . ALA A 1 82 ? 11.129 28.877 -8.646 1.00 67.50 82 ALA A CA 1
ATOM 612 C C . ALA A 1 82 ? 10.096 28.017 -7.911 1.00 67.50 82 ALA A C 1
ATOM 614 O O . ALA A 1 82 ? 9.868 28.215 -6.715 1.00 67.50 82 ALA A O 1
ATOM 615 N N . VAL A 1 83 ? 9.536 27.021 -8.596 1.00 77.88 83 VAL A N 1
ATOM 616 C CA . VAL A 1 83 ? 8.851 25.905 -7.933 1.00 77.88 83 VAL A CA 1
ATOM 617 C C . VAL A 1 83 ? 9.838 25.237 -6.970 1.00 77.88 83 VAL A C 1
ATOM 619 O O . VAL A 1 83 ? 10.995 25.002 -7.320 1.00 77.88 83 VAL A O 1
ATOM 622 N N . SER A 1 84 ? 9.428 24.960 -5.730 1.00 78.69 84 SER A N 1
ATOM 623 C CA . SER A 1 84 ? 10.347 24.343 -4.767 1.00 78.69 84 SER A CA 1
ATOM 624 C C . SER A 1 84 ? 10.550 22.858 -5.112 1.00 78.69 84 SER A C 1
ATOM 626 O O . SER A 1 84 ? 9.559 22.188 -5.424 1.00 78.69 84 SER A O 1
ATOM 628 N N . PRO A 1 85 ? 11.778 22.301 -5.020 1.00 77.00 85 PRO A N 1
ATOM 629 C CA . PRO A 1 85 ? 12.031 20.887 -5.318 1.00 77.00 85 PRO A CA 1
ATOM 630 C C . PRO A 1 85 ? 11.079 19.940 -4.570 1.00 77.00 85 PRO A C 1
ATOM 632 O O . PRO A 1 85 ? 10.475 19.057 -5.170 1.00 77.00 85 PRO A O 1
ATOM 635 N N . GLY A 1 86 ? 10.847 20.204 -3.279 1.00 77.88 86 GLY A N 1
ATOM 636 C CA . GLY A 1 86 ? 9.928 19.428 -2.440 1.00 77.88 86 GLY A CA 1
ATOM 637 C C . GLY A 1 86 ? 8.438 19.585 -2.772 1.00 77.88 86 GLY A C 1
ATOM 638 O O . GLY A 1 86 ? 7.632 18.801 -2.299 1.00 77.88 86 GLY A O 1
ATOM 639 N N . SER A 1 87 ? 8.020 20.571 -3.575 1.00 77.19 87 SER A N 1
ATOM 640 C CA . SER A 1 87 ? 6.612 20.673 -4.000 1.00 77.19 87 SER A CA 1
ATOM 641 C C . SER A 1 87 ? 6.289 19.775 -5.201 1.00 77.19 87 SER A C 1
ATOM 643 O O . SER A 1 87 ? 5.150 19.300 -5.311 1.00 77.19 87 SER A O 1
ATOM 645 N N . ILE A 1 88 ? 7.290 19.529 -6.058 1.00 85.19 88 ILE A N 1
ATOM 646 C CA . ILE A 1 88 ? 7.206 18.745 -7.299 1.00 85.19 88 ILE A CA 1
ATOM 647 C C . ILE A 1 88 ? 7.794 17.329 -7.166 1.00 85.19 88 ILE A C 1
ATOM 649 O O . ILE A 1 88 ? 7.429 16.459 -7.950 1.00 85.19 88 ILE A O 1
ATOM 653 N N . SER A 1 89 ? 8.601 17.037 -6.137 1.00 84.50 89 SER A N 1
ATOM 654 C CA . SER A 1 89 ? 9.038 15.668 -5.792 1.00 84.50 89 SER A CA 1
ATOM 655 C C . SER A 1 89 ? 7.861 14.692 -5.642 1.00 84.50 89 SER A C 1
ATOM 657 O O . SER A 1 89 ? 7.930 13.556 -6.102 1.00 84.50 89 SER A O 1
ATOM 659 N N . PHE A 1 90 ? 6.724 15.160 -5.112 1.00 81.56 90 PHE A N 1
ATOM 660 C CA . PHE A 1 90 ? 5.462 14.409 -5.044 1.00 81.56 90 PHE A CA 1
ATOM 661 C C . PHE A 1 90 ? 4.929 13.916 -6.403 1.00 81.56 90 PHE A C 1
ATOM 663 O O . PHE A 1 90 ? 4.025 13.077 -6.424 1.00 81.56 90 PHE A O 1
ATOM 670 N N . CYS A 1 91 ? 5.453 14.434 -7.514 1.00 88.38 91 CYS A N 1
ATOM 671 C CA . CYS A 1 91 ? 5.077 14.111 -8.888 1.00 88.38 91 CYS A CA 1
ATOM 672 C C . CYS A 1 91 ? 6.085 13.196 -9.610 1.00 88.38 91 CYS A C 1
ATOM 674 O O . CYS A 1 91 ? 5.905 12.893 -10.789 1.00 88.38 91 CYS A O 1
ATOM 676 N N . LEU A 1 92 ? 7.120 12.721 -8.911 1.00 88.00 92 LEU A N 1
ATOM 677 C CA . LEU A 1 92 ? 7.980 11.640 -9.392 1.00 88.00 92 LEU A CA 1
ATOM 678 C C . LEU A 1 92 ? 7.161 10.370 -9.673 1.00 88.00 92 LEU A C 1
ATOM 680 O O . LEU A 1 92 ? 6.236 10.034 -8.929 1.00 88.00 92 LEU A O 1
ATOM 684 N N . PHE A 1 93 ? 7.519 9.689 -10.763 1.00 84.75 93 PHE A N 1
ATOM 685 C CA . PHE A 1 93 ? 6.910 8.458 -11.279 1.00 84.75 93 PHE A CA 1
ATOM 686 C C . PHE A 1 93 ? 5.395 8.560 -11.542 1.00 84.75 93 PHE A C 1
ATOM 688 O O . PHE A 1 93 ? 4.651 7.596 -11.372 1.00 84.75 93 PHE A O 1
ATOM 695 N N . LYS A 1 94 ? 4.925 9.750 -11.946 1.00 87.25 94 LYS A N 1
ATOM 696 C CA . LYS A 1 94 ? 3.509 10.058 -12.208 1.00 87.25 94 LYS A CA 1
ATOM 697 C C . LYS A 1 94 ? 3.317 10.877 -13.476 1.00 87.25 94 LYS A C 1
ATOM 699 O O . LYS A 1 94 ? 4.151 11.722 -13.815 1.00 87.25 94 LYS A O 1
ATOM 704 N N . PHE A 1 95 ? 2.155 10.706 -14.110 1.00 89.75 95 PHE A N 1
ATOM 705 C CA . PHE A 1 95 ? 1.688 11.612 -15.156 1.00 89.75 95 PHE A CA 1
ATOM 706 C C . PHE A 1 95 ? 1.480 13.009 -14.569 1.00 89.75 95 PHE A C 1
ATOM 708 O O . PHE A 1 95 ? 0.611 13.240 -13.730 1.00 89.75 95 PHE A O 1
ATOM 715 N N . THR A 1 96 ? 2.308 13.940 -15.018 1.00 91.75 96 THR A N 1
ATOM 716 C CA . THR A 1 96 ? 2.407 15.311 -14.528 1.00 91.75 96 THR A CA 1
ATOM 717 C C . THR A 1 96 ? 2.168 16.251 -15.693 1.00 91.75 96 THR A C 1
ATOM 719 O O . THR A 1 96 ? 2.891 16.198 -16.682 1.00 91.75 96 THR A O 1
ATOM 722 N N . TYR A 1 97 ? 1.182 17.133 -15.598 1.00 94.12 97 TYR A N 1
ATOM 723 C CA . TYR A 1 97 ? 1.034 18.224 -16.549 1.00 94.12 97 TYR A CA 1
ATOM 724 C C . TYR A 1 97 ? 1.821 19.435 -16.052 1.00 94.12 97 TYR A C 1
ATOM 726 O O . TYR A 1 97 ? 1.653 19.860 -14.908 1.00 94.12 97 TYR A O 1
ATOM 734 N N . ILE A 1 98 ? 2.695 19.973 -16.901 1.00 94.00 98 ILE A N 1
ATOM 735 C CA . ILE A 1 98 ? 3.570 21.109 -16.595 1.00 94.00 98 ILE A CA 1
ATOM 736 C C . ILE A 1 98 ? 3.171 22.297 -17.468 1.00 94.00 98 ILE A C 1
ATOM 738 O O . ILE A 1 98 ? 3.006 22.150 -18.680 1.00 94.00 98 ILE A O 1
ATOM 742 N N . TRP A 1 99 ? 3.089 23.481 -16.859 1.00 94.06 99 TRP A N 1
ATOM 743 C CA . TRP A 1 99 ? 3.087 24.769 -17.552 1.00 94.06 99 TRP A CA 1
ATOM 744 C C . TRP A 1 99 ? 4.414 25.487 -17.285 1.00 94.06 99 TRP A C 1
ATOM 746 O O . TRP A 1 99 ? 4.770 25.758 -16.135 1.00 94.06 99 TRP A O 1
ATOM 756 N N . GLU A 1 100 ? 5.141 25.826 -18.346 1.00 93.12 100 GLU A N 1
ATOM 757 C CA . GLU A 1 100 ? 6.315 26.690 -18.276 1.00 93.12 100 GLU A CA 1
ATOM 758 C C . GLU A 1 100 ? 5.935 28.183 -18.299 1.00 93.12 100 GLU A C 1
ATOM 760 O O . GLU A 1 100 ? 4.958 28.598 -18.925 1.00 93.12 100 GLU A O 1
ATOM 765 N N . THR A 1 101 ? 6.778 29.022 -17.695 1.00 87.69 101 THR A N 1
ATOM 766 C CA . THR A 1 101 ? 6.687 30.495 -17.704 1.00 87.69 101 THR A CA 1
ATOM 767 C C . THR A 1 101 ? 6.808 31.110 -19.104 1.00 87.69 101 THR A C 1
ATOM 769 O O . THR A 1 101 ? 6.411 32.252 -19.308 1.00 87.69 101 THR A O 1
ATOM 772 N N . ASN A 1 102 ? 7.317 30.357 -20.084 1.00 87.81 102 ASN A N 1
ATOM 773 C CA . ASN A 1 102 ? 7.376 30.736 -21.502 1.00 87.81 102 ASN A CA 1
ATOM 774 C C . ASN A 1 102 ? 6.124 30.322 -22.307 1.00 87.81 102 ASN A C 1
ATOM 776 O O . ASN A 1 102 ? 6.147 30.368 -23.536 1.00 87.81 102 ASN A O 1
ATOM 780 N N . GLY A 1 103 ? 5.058 29.874 -21.637 1.00 86.25 103 GLY A N 1
ATOM 781 C CA . GLY A 1 103 ? 3.795 29.478 -22.262 1.00 86.25 103 GLY A CA 1
ATOM 782 C C . GLY A 1 103 ? 3.759 28.050 -22.816 1.00 86.25 103 GLY A C 1
ATOM 783 O O . GLY A 1 103 ? 2.693 27.605 -23.229 1.00 86.25 103 GLY A O 1
ATOM 784 N N . ARG A 1 104 ? 4.873 27.302 -22.805 1.00 90.81 104 ARG A N 1
ATOM 785 C CA . ARG A 1 104 ? 4.866 25.879 -23.184 1.00 90.81 104 ARG A CA 1
ATOM 786 C C . ARG A 1 104 ? 4.138 25.047 -22.136 1.00 90.81 104 ARG A C 1
ATOM 788 O O . ARG A 1 104 ? 4.353 25.219 -20.941 1.00 90.81 104 ARG A O 1
ATOM 795 N N . ASN A 1 105 ? 3.339 24.095 -22.589 1.00 93.38 105 ASN A N 1
ATOM 796 C CA . ASN A 1 105 ? 2.593 23.176 -21.743 1.00 93.38 105 ASN A CA 1
ATOM 797 C C . ASN A 1 105 ? 2.642 21.755 -22.311 1.00 93.38 105 ASN A C 1
ATOM 799 O O .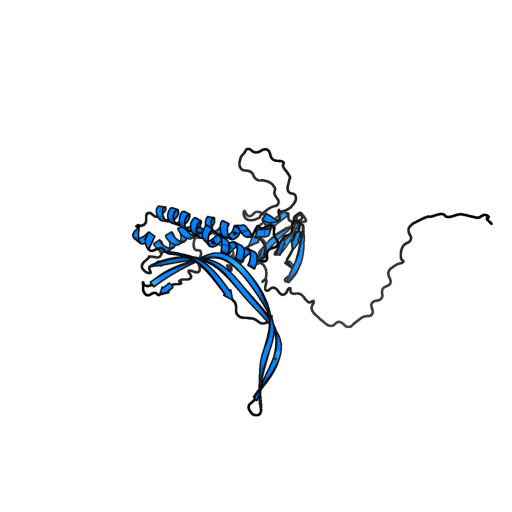 ASN A 1 105 ? 2.578 21.567 -23.526 1.00 93.38 105 ASN A O 1
ATOM 803 N N . TYR A 1 106 ? 2.811 20.758 -21.444 1.00 94.69 106 TYR A N 1
ATOM 804 C CA . TYR A 1 106 ? 2.940 19.358 -21.855 1.00 94.69 106 TYR A CA 1
ATOM 805 C C . TYR A 1 106 ? 2.682 18.384 -20.705 1.00 94.69 106 TYR A C 1
ATOM 807 O O . TYR A 1 106 ? 2.932 18.680 -19.536 1.00 94.69 106 TYR A O 1
ATOM 815 N N . TRP A 1 107 ? 2.250 17.179 -21.076 1.00 94.00 107 TRP A N 1
ATOM 816 C CA . TRP A 1 107 ? 2.346 16.004 -20.219 1.00 94.00 107 TRP A CA 1
ATOM 817 C C . TRP A 1 107 ? 3.806 15.564 -20.075 1.00 94.00 107 TRP A C 1
ATOM 819 O O . TRP A 1 107 ? 4.570 15.554 -21.042 1.00 94.00 107 TRP A O 1
ATOM 829 N N . ALA A 1 108 ? 4.173 15.165 -18.866 1.00 92.81 108 ALA A N 1
ATOM 830 C CA . ALA A 1 108 ? 5.475 14.654 -18.483 1.00 92.81 108 ALA A CA 1
ATOM 831 C C . ALA A 1 108 ? 5.330 13.456 -17.535 1.00 92.81 108 ALA A C 1
ATOM 833 O O . ALA A 1 108 ? 4.361 13.355 -16.787 1.00 92.81 108 ALA A O 1
ATOM 834 N N . PHE A 1 109 ? 6.315 12.569 -17.543 1.00 91.00 109 PHE A N 1
ATOM 835 C CA . PHE A 1 109 ? 6.512 11.509 -16.567 1.00 91.00 109 PHE A CA 1
ATOM 836 C C . PHE A 1 109 ? 7.882 11.735 -15.923 1.00 91.00 109 PHE A C 1
ATOM 838 O O . PHE A 1 109 ? 8.915 11.640 -16.591 1.00 91.00 109 PHE A O 1
ATOM 845 N N . LEU A 1 110 ? 7.888 12.143 -14.654 1.00 90.31 110 LEU A N 1
ATOM 846 C CA . LEU A 1 110 ? 9.088 12.647 -13.979 1.00 90.31 110 LEU A CA 1
ATOM 847 C C . LEU A 1 110 ? 9.881 11.502 -13.341 1.00 90.31 110 LEU A C 1
ATOM 849 O O . LEU A 1 110 ? 9.290 10.621 -12.722 1.00 90.31 110 LEU A O 1
ATOM 853 N N . LEU A 1 111 ? 11.208 11.530 -13.464 1.00 83.94 111 LEU A N 1
ATOM 854 C CA . LEU A 1 111 ? 12.108 10.484 -12.958 1.00 83.94 111 LEU A CA 1
ATOM 855 C C . LEU A 1 111 ? 13.039 10.974 -11.848 1.00 83.94 111 LEU A C 1
ATOM 857 O O . LEU A 1 111 ? 13.352 10.209 -10.941 1.00 83.94 111 LEU A O 1
ATOM 861 N N . ASN A 1 112 ? 13.480 12.234 -11.908 1.00 86.31 112 ASN A N 1
ATOM 862 C CA . ASN A 1 112 ? 14.358 12.830 -10.902 1.00 86.31 112 ASN A CA 1
ATOM 863 C C . ASN A 1 112 ? 14.056 14.326 -10.700 1.00 86.31 112 ASN A C 1
ATOM 865 O O . ASN A 1 112 ? 13.673 15.021 -11.642 1.00 86.31 112 ASN A O 1
ATOM 869 N N . VAL A 1 113 ? 14.253 14.818 -9.473 1.00 88.81 113 VAL A N 1
ATOM 870 C CA . VAL A 1 113 ? 14.156 16.234 -9.084 1.00 88.81 113 VAL A CA 1
ATOM 871 C C . VAL A 1 113 ? 15.406 16.603 -8.283 1.00 88.81 113 VAL A C 1
ATOM 873 O O . VAL A 1 113 ? 15.575 16.191 -7.137 1.00 88.81 113 VAL A O 1
ATOM 876 N N . ASP A 1 114 ? 16.261 17.433 -8.871 1.00 84.25 114 ASP A N 1
ATOM 877 C CA . ASP A 1 114 ? 17.439 18.000 -8.223 1.00 84.25 114 ASP A CA 1
ATOM 878 C C . ASP A 1 114 ? 17.105 19.313 -7.488 1.00 84.25 114 ASP A C 1
ATOM 880 O O . ASP A 1 114 ? 15.994 19.843 -7.520 1.00 84.25 114 ASP A O 1
ATOM 884 N N . ARG A 1 115 ? 18.127 19.946 -6.898 1.00 80.50 115 ARG A N 1
ATOM 885 C CA . ARG A 1 115 ? 18.006 21.253 -6.215 1.00 80.50 115 ARG A CA 1
ATOM 886 C C . ARG A 1 115 ? 17.538 22.417 -7.110 1.00 80.50 115 ARG A C 1
ATOM 888 O O . ARG A 1 115 ? 17.213 23.476 -6.575 1.00 80.50 115 ARG A O 1
ATOM 895 N N . LYS A 1 116 ? 17.587 22.273 -8.439 1.00 85.00 116 LYS A N 1
ATOM 896 C CA . LYS A 1 116 ? 17.251 23.321 -9.430 1.00 85.00 116 LYS A CA 1
ATOM 897 C C . LYS A 1 116 ? 16.540 22.799 -10.681 1.00 85.00 116 LYS A C 1
ATOM 899 O O . LYS A 1 116 ? 16.018 23.604 -11.442 1.00 85.00 116 LYS A O 1
ATOM 904 N N . THR A 1 117 ? 16.538 21.494 -10.917 1.00 87.94 117 THR A N 1
ATOM 905 C CA . THR A 1 117 ? 16.126 20.869 -12.179 1.00 87.94 117 THR A CA 1
ATOM 906 C C . THR A 1 117 ? 15.192 19.702 -11.914 1.00 87.94 117 THR A C 1
ATOM 908 O O . THR A 1 117 ? 15.239 19.089 -10.855 1.00 87.94 117 THR A O 1
ATOM 911 N N . VAL A 1 118 ? 14.341 19.394 -12.883 1.00 92.56 118 VAL A N 1
ATOM 912 C CA . VAL A 1 118 ? 13.561 18.157 -12.930 1.00 92.56 118 VAL A CA 1
ATOM 913 C C . VAL A 1 118 ? 13.753 17.521 -14.300 1.00 92.56 118 VAL A C 1
ATOM 915 O O . VAL A 1 118 ? 13.809 18.234 -15.306 1.00 92.56 118 VAL A O 1
ATOM 918 N N . SER A 1 119 ? 13.878 16.196 -14.341 1.00 91.62 119 SER A N 1
ATOM 919 C CA . SER A 1 119 ? 14.058 15.429 -15.574 1.00 91.62 119 SER A CA 1
ATOM 920 C C . SER A 1 119 ? 13.150 14.205 -15.643 1.00 91.62 119 SER A C 1
ATOM 922 O O . SER A 1 119 ? 12.600 13.733 -14.644 1.00 91.62 119 SER A O 1
ATOM 924 N N . GLY A 1 120 ? 12.969 13.702 -16.861 1.00 92.06 120 GLY A N 1
ATOM 925 C CA . GLY A 1 120 ? 12.135 12.546 -17.156 1.00 92.06 120 GLY A CA 1
ATOM 926 C C . GLY A 1 120 ? 11.772 12.500 -18.632 1.00 92.06 120 GLY A C 1
ATOM 927 O O . GLY A 1 120 ? 12.556 12.924 -19.479 1.00 92.06 120 GLY A O 1
ATOM 928 N N . PHE A 1 121 ? 10.569 12.034 -18.946 1.00 91.31 121 PHE A N 1
ATOM 929 C CA . PHE A 1 121 ? 10.038 12.012 -20.308 1.00 91.31 121 PHE A CA 1
ATOM 930 C C . PHE A 1 121 ? 8.896 13.015 -20.465 1.00 91.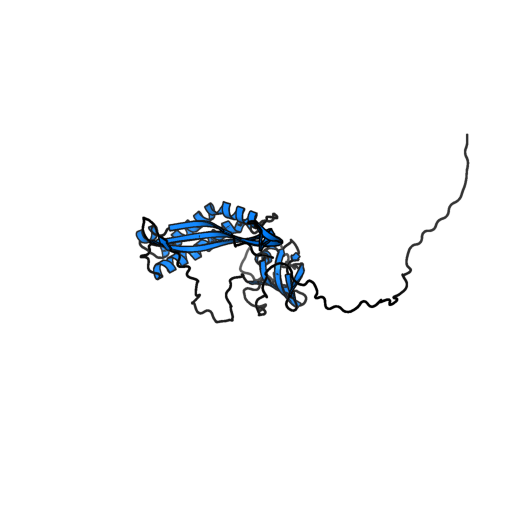31 121 PHE A C 1
ATOM 932 O O . PHE A 1 121 ? 8.096 13.187 -19.553 1.00 91.31 121 PHE A O 1
ATOM 939 N N . ARG A 1 122 ? 8.794 13.681 -21.617 1.00 92.31 122 ARG A N 1
ATOM 940 C CA . ARG A 1 122 ? 7.652 14.530 -21.989 1.00 92.31 122 ARG A CA 1
ATOM 941 C C . ARG A 1 122 ? 6.944 13.964 -23.210 1.00 92.31 122 ARG A C 1
ATOM 943 O O . ARG A 1 122 ? 7.594 13.451 -24.120 1.00 92.31 122 ARG A O 1
ATOM 950 N N . TRP A 1 123 ? 5.625 14.085 -23.234 1.00 91.00 123 TRP A N 1
ATOM 951 C CA . TRP A 1 123 ? 4.809 13.652 -24.357 1.00 91.00 123 TRP A CA 1
ATOM 952 C C . TRP A 1 123 ? 4.929 14.665 -25.490 1.00 91.00 123 TRP A C 1
ATOM 954 O O . TRP A 1 123 ? 4.624 15.849 -25.320 1.00 91.00 123 TRP A O 1
ATOM 964 N N . PHE A 1 124 ? 5.389 14.214 -26.652 1.00 89.06 124 PHE A N 1
ATOM 965 C CA . PHE A 1 124 ? 5.559 15.065 -27.820 1.00 89.06 124 PHE A CA 1
ATOM 966 C C . PHE A 1 124 ? 5.213 14.287 -29.087 1.00 89.06 124 PHE A C 1
ATOM 968 O O . PHE A 1 124 ? 5.843 13.283 -29.398 1.00 89.06 124 PHE A O 1
ATOM 975 N N . ARG A 1 125 ? 4.196 14.761 -29.821 1.00 87.19 125 ARG A N 1
ATOM 976 C CA . ARG A 1 125 ? 3.749 14.196 -31.113 1.00 87.19 125 ARG A CA 1
ATOM 977 C C . ARG A 1 125 ? 3.497 12.673 -31.089 1.00 87.19 125 ARG A C 1
ATOM 979 O O . ARG A 1 125 ? 3.747 12.002 -32.081 1.00 87.19 125 ARG A O 1
ATOM 986 N N . GLY A 1 126 ? 2.991 12.146 -29.969 1.00 82.56 126 GLY A N 1
ATOM 987 C CA . GLY A 1 126 ? 2.641 10.728 -29.818 1.00 82.56 126 GLY A CA 1
ATOM 988 C C . GLY A 1 126 ? 3.746 9.820 -29.264 1.00 82.56 126 GLY A C 1
ATOM 989 O O . GLY A 1 126 ? 3.547 8.612 -29.230 1.00 82.56 126 GLY A O 1
ATOM 990 N N . THR A 1 127 ? 4.889 10.364 -28.828 1.00 81.94 127 THR A N 1
ATOM 991 C CA . THR A 1 127 ? 5.969 9.583 -28.197 1.00 81.94 127 THR A CA 1
ATOM 992 C C . THR A 1 127 ? 6.524 10.260 -26.937 1.00 81.94 127 THR A C 1
ATOM 994 O O . THR A 1 127 ? 6.365 11.470 -26.730 1.00 81.94 127 THR A O 1
ATOM 997 N N . TRP A 1 128 ? 7.176 9.469 -26.084 1.00 85.38 128 TRP A N 1
ATOM 998 C CA . TRP A 1 128 ? 7.878 9.910 -24.880 1.00 85.38 128 TRP A CA 1
ATOM 999 C C . TRP A 1 128 ? 9.319 10.311 -25.220 1.00 85.38 128 TRP A C 1
ATOM 1001 O O . TRP A 1 128 ? 10.157 9.474 -25.545 1.00 85.38 128 TRP A O 1
ATOM 1011 N N . VAL A 1 129 ? 9.624 11.607 -25.127 1.00 84.44 129 VAL A N 1
ATOM 1012 C CA . VAL A 1 129 ? 10.956 12.166 -25.420 1.00 84.44 129 VAL A CA 1
ATOM 1013 C C . VAL A 1 129 ? 11.621 12.612 -24.122 1.00 84.44 129 VAL A C 1
ATOM 1015 O O . VAL A 1 129 ? 10.994 13.316 -23.331 1.00 84.44 129 VAL A O 1
ATOM 1018 N N . TYR A 1 130 ? 12.883 12.237 -23.890 1.00 88.44 130 TYR A N 1
ATOM 1019 C CA . TYR A 1 130 ? 13.607 12.660 -22.685 1.00 88.44 130 TYR A CA 1
ATOM 1020 C C . TYR A 1 130 ? 13.724 14.192 -22.610 1.00 88.44 130 TYR A C 1
ATOM 1022 O O . TYR A 1 130 ? 13.905 14.870 -23.626 1.00 88.44 130 TYR A O 1
ATOM 1030 N N . PHE A 1 131 ? 13.612 14.753 -21.407 1.00 91.69 131 PHE A N 1
ATOM 1031 C CA . PHE A 1 131 ? 13.768 16.184 -21.167 1.00 91.69 131 PHE A CA 1
ATOM 1032 C C . PHE A 1 131 ? 14.313 16.483 -19.767 1.00 91.69 131 PHE A C 1
ATOM 1034 O O . PHE A 1 131 ? 14.211 15.677 -18.842 1.00 91.69 131 PHE A O 1
ATOM 1041 N N . GLY A 1 132 ? 14.835 17.699 -19.618 1.00 91.62 132 GLY A N 1
ATOM 1042 C CA . GLY A 1 132 ? 15.069 18.343 -18.333 1.00 91.62 132 GLY A CA 1
ATOM 1043 C C . GLY A 1 132 ? 14.643 19.809 -18.396 1.00 91.62 132 GLY A C 1
ATOM 1044 O O . GLY A 1 132 ? 14.723 20.437 -19.456 1.00 91.62 132 GLY A O 1
ATOM 1045 N N . VAL A 1 133 ? 14.176 20.358 -17.277 1.00 92.56 133 VAL A N 1
ATOM 1046 C CA . VAL A 1 133 ? 13.770 21.766 -17.157 1.00 92.56 133 VAL A CA 1
ATOM 1047 C C . VAL A 1 133 ? 14.158 22.328 -15.784 1.00 92.56 133 VAL A C 1
ATOM 1049 O O . VAL A 1 133 ? 14.117 21.624 -14.777 1.00 92.56 133 VAL A O 1
ATOM 1052 N N . ASP A 1 134 ? 14.573 23.597 -15.743 1.00 91.69 134 ASP A N 1
ATOM 1053 C CA . ASP A 1 134 ? 14.849 24.321 -14.493 1.00 91.69 134 ASP A CA 1
ATOM 1054 C C . ASP A 1 134 ? 13.522 24.628 -13.773 1.00 91.69 134 ASP A C 1
ATOM 1056 O O . ASP A 1 134 ? 12.555 25.072 -14.394 1.00 91.69 134 ASP A O 1
ATOM 1060 N N . LEU A 1 135 ? 13.471 24.439 -12.456 1.00 89.81 135 LEU A N 1
ATOM 1061 C CA . LEU A 1 135 ? 12.296 24.700 -11.619 1.00 89.81 135 LEU A CA 1
ATOM 1062 C C . LEU A 1 135 ? 11.857 26.181 -11.615 1.00 89.81 135 LEU A C 1
ATOM 1064 O O . LEU A 1 135 ? 10.718 26.491 -11.272 1.00 89.81 135 LEU A O 1
ATOM 1068 N N . ARG A 1 136 ? 12.731 27.103 -12.041 1.00 88.94 136 ARG A N 1
ATOM 1069 C CA . ARG A 1 136 ? 12.451 28.527 -12.328 1.00 88.94 136 ARG A CA 1
ATOM 1070 C C . ARG A 1 136 ? 11.648 28.746 -13.607 1.00 88.94 136 ARG A C 1
ATOM 1072 O O . ARG A 1 136 ? 11.071 29.814 -13.797 1.00 88.94 136 ARG A O 1
ATOM 1079 N N . ARG A 1 137 ? 11.657 27.767 -14.515 1.00 89.50 137 ARG A N 1
ATOM 1080 C CA . ARG A 1 137 ? 10.866 27.785 -15.751 1.00 89.50 137 ARG A CA 1
ATOM 1081 C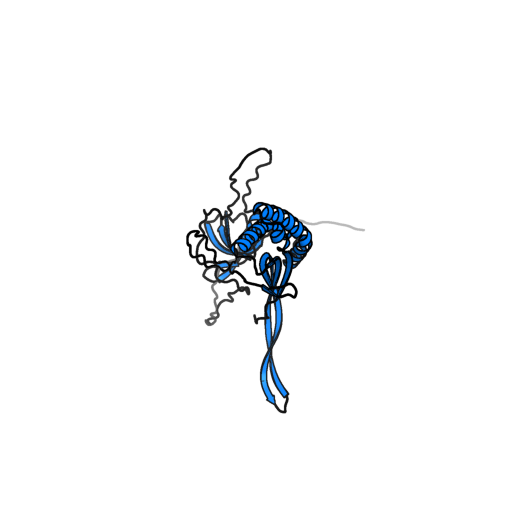 C . ARG A 1 137 ? 9.493 27.165 -15.565 1.00 89.50 137 ARG A C 1
ATOM 1083 O O . ARG A 1 137 ? 8.652 27.412 -16.413 1.00 89.50 137 ARG A O 1
ATOM 1090 N N . ILE A 1 138 ? 9.243 26.407 -14.498 1.00 91.50 138 ILE A N 1
ATOM 1091 C CA . ILE A 1 138 ? 7.902 25.906 -14.183 1.00 91.50 138 ILE A CA 1
ATOM 1092 C C . ILE A 1 138 ? 7.113 27.025 -13.496 1.00 91.50 138 ILE A C 1
ATOM 1094 O O . ILE A 1 138 ? 7.523 27.551 -12.465 1.00 91.50 138 ILE A O 1
ATOM 1098 N N . ASP A 1 139 ? 5.980 27.385 -14.089 1.00 89.81 139 ASP A N 1
ATOM 1099 C CA . ASP A 1 139 ? 5.009 28.330 -13.533 1.00 89.81 139 ASP A CA 1
ATOM 1100 C C . ASP A 1 139 ? 3.978 27.605 -12.658 1.00 89.81 139 ASP A C 1
ATOM 1102 O O . ASP A 1 139 ? 3.558 28.093 -11.610 1.00 89.81 139 ASP A O 1
ATOM 1106 N N . SER A 1 140 ? 3.558 26.421 -13.093 1.00 88.62 140 SER A N 1
ATOM 1107 C CA . SER A 1 140 ? 2.592 25.592 -12.380 1.00 88.62 140 SER A CA 1
ATOM 1108 C C . SER A 1 140 ? 2.637 24.150 -12.873 1.00 88.62 140 SER A C 1
ATOM 1110 O O . SER A 1 140 ? 3.144 23.860 -13.960 1.00 88.62 140 SER A O 1
ATOM 1112 N N . PHE A 1 141 ? 2.120 23.234 -12.060 1.00 92.94 141 PHE A N 1
ATOM 1113 C CA . PHE A 1 141 ? 2.039 21.815 -12.381 1.00 92.94 141 PHE A CA 1
ATOM 1114 C C . PHE A 1 141 ? 0.909 21.129 -11.606 1.00 92.94 141 PHE A C 1
ATOM 1116 O O . PHE A 1 141 ? 0.458 21.594 -10.558 1.00 92.94 141 PHE A O 1
ATOM 1123 N N . ILE A 1 142 ? 0.468 19.990 -12.123 1.00 90.44 142 ILE A N 1
ATOM 1124 C CA . ILE A 1 142 ? -0.455 19.064 -11.465 1.00 90.44 142 ILE A CA 1
ATOM 1125 C C . ILE A 1 142 ? -0.021 17.645 -11.814 1.00 90.44 142 ILE A C 1
ATOM 1127 O O . ILE A 1 142 ? 0.457 17.413 -12.922 1.00 90.44 142 ILE A O 1
ATOM 1131 N N . CYS A 1 143 ? -0.144 16.699 -10.887 1.00 89.50 143 CYS A N 1
ATOM 1132 C CA . CYS A 1 143 ? 0.218 15.313 -11.152 1.00 89.50 143 CYS A CA 1
ATOM 1133 C C . CYS A 1 143 ? -0.816 14.340 -10.617 1.00 89.50 143 CYS A C 1
ATOM 1135 O O . CYS A 1 143 ? -1.309 14.469 -9.497 1.00 89.50 143 CYS A O 1
ATOM 1137 N N . TYR A 1 144 ? -1.106 13.351 -11.449 1.00 82.38 144 TYR A N 1
ATOM 1138 C CA . TYR A 1 144 ? -2.141 12.367 -11.228 1.00 82.38 144 TYR A CA 1
ATOM 1139 C C . TYR A 1 144 ? -1.507 11.093 -10.700 1.00 82.38 144 TYR A C 1
ATOM 1141 O O . TYR A 1 144 ? -0.472 10.625 -11.181 1.00 82.38 144 TYR A O 1
ATOM 1149 N N . ARG A 1 145 ? -2.127 10.540 -9.665 1.00 75.69 145 ARG A N 1
ATOM 1150 C CA . ARG A 1 145 ? -1.822 9.195 -9.204 1.00 75.69 145 ARG A CA 1
ATOM 1151 C C . ARG A 1 145 ? -2.247 8.220 -10.304 1.00 75.69 145 ARG A C 1
ATOM 1153 O O . ARG A 1 145 ? -3.305 8.405 -10.892 1.00 75.69 145 ARG A O 1
ATOM 1160 N N . ASN A 1 146 ? -1.435 7.201 -10.580 1.00 55.88 146 ASN A N 1
ATOM 1161 C CA . ASN A 1 146 ? -1.791 6.147 -11.532 1.00 55.88 146 ASN A CA 1
ATOM 1162 C C . ASN A 1 146 ? -2.764 5.139 -10.889 1.00 55.88 146 ASN A C 1
ATOM 1164 O O . ASN A 1 146 ? -2.480 3.947 -10.820 1.00 55.88 146 ASN A O 1
ATOM 1168 N N . ASP A 1 147 ? -3.883 5.642 -10.362 1.00 43.81 147 ASP A N 1
ATOM 1169 C CA . ASP A 1 147 ? -5.040 4.811 -10.046 1.00 43.81 147 ASP A CA 1
ATOM 1170 C C . ASP A 1 147 ? -5.786 4.580 -11.371 1.00 43.81 147 ASP A C 1
ATOM 1172 O O . ASP A 1 147 ? -6.084 5.523 -12.105 1.00 43.81 147 ASP A O 1
ATOM 1176 N N . SER A 1 148 ? -6.014 3.318 -11.731 1.00 41.84 148 SER A N 1
ATOM 1177 C CA . SER A 1 148 ? -6.513 2.921 -13.052 1.00 41.84 148 SER A CA 1
ATOM 1178 C C . SER A 1 148 ? -8.035 3.078 -13.174 1.00 41.84 148 SER A C 1
ATOM 1180 O O . SER A 1 148 ? -8.760 2.092 -13.325 1.00 41.84 148 SER A O 1
ATOM 1182 N N . THR A 1 149 ? -8.522 4.317 -13.090 1.00 37.72 149 THR A N 1
ATOM 1183 C CA . THR A 1 149 ? -9.940 4.689 -13.222 1.00 37.72 149 THR A CA 1
ATOM 1184 C C . THR A 1 149 ? -10.129 5.708 -14.345 1.00 37.72 149 THR A C 1
ATOM 1186 O O . THR A 1 149 ? -9.490 6.758 -14.374 1.00 37.72 149 THR A O 1
ATOM 1189 N N . ASN A 1 150 ? -11.007 5.389 -15.300 1.00 44.78 150 ASN A N 1
ATOM 1190 C CA . ASN A 1 150 ? -11.283 6.233 -16.465 1.00 44.78 150 ASN A CA 1
ATOM 1191 C C . ASN A 1 150 ? -12.193 7.414 -16.089 1.00 44.78 150 ASN A C 1
ATOM 1193 O O . ASN A 1 150 ? -13.402 7.353 -16.306 1.00 44.78 150 ASN A O 1
ATOM 1197 N N . ASP A 1 151 ? -11.614 8.500 -15.574 1.00 40.00 151 ASP A N 1
ATOM 1198 C CA . ASP A 1 151 ? -12.346 9.731 -15.239 1.00 40.00 151 ASP A CA 1
ATOM 1199 C C . ASP A 1 151 ? -12.744 10.549 -16.485 1.00 40.00 151 ASP A C 1
ATOM 1201 O O . ASP A 1 151 ? -12.302 11.679 -16.721 1.00 40.00 151 ASP A O 1
ATOM 1205 N N . SER A 1 152 ? -13.663 10.001 -17.282 1.00 39.62 152 SER A N 1
ATOM 1206 C CA . SER A 1 152 ? -14.562 10.820 -18.091 1.00 39.62 152 SER A CA 1
ATOM 1207 C C . SER A 1 152 ? -15.574 11.484 -17.153 1.00 39.62 152 SER A C 1
ATOM 1209 O O . SER A 1 152 ? -16.526 10.838 -16.724 1.00 39.62 152 SER A O 1
ATOM 1211 N N . LYS A 1 153 ? -15.327 12.759 -16.820 1.00 42.41 153 LYS A N 1
ATOM 1212 C CA . LYS A 1 153 ? -16.118 13.624 -15.920 1.00 42.41 153 LYS A CA 1
ATOM 1213 C C . LYS A 1 153 ? -17.592 13.211 -15.746 1.00 42.41 153 LYS A C 1
ATOM 1215 O O . LYS A 1 153 ? -18.414 13.470 -16.623 1.00 42.41 153 LYS A O 1
ATOM 1220 N N . ILE A 1 154 ? -17.921 12.715 -14.559 1.00 34.34 154 ILE A N 1
ATOM 1221 C CA . ILE A 1 154 ? -19.278 12.712 -14.001 1.00 34.34 154 ILE A CA 1
ATOM 1222 C C . ILE A 1 154 ? -19.194 13.428 -12.646 1.00 34.34 154 ILE A C 1
ATOM 1224 O O . ILE A 1 154 ? -18.166 13.370 -11.970 1.00 34.34 154 ILE A O 1
ATOM 1228 N N . GLU A 1 155 ? -20.235 14.177 -12.287 1.00 30.70 155 GLU A N 1
ATOM 1229 C CA . GLU A 1 155 ? -20.295 14.926 -11.026 1.00 30.70 155 GLU A CA 1
ATOM 1230 C C . GLU A 1 155 ? -20.304 13.985 -9.803 1.00 30.70 155 GLU A C 1
ATOM 1232 O O . GLU A 1 155 ? -20.710 12.825 -9.936 1.00 30.70 155 GLU A O 1
ATOM 1237 N N . PRO A 1 156 ? -19.840 14.441 -8.617 1.00 34.09 156 PRO A N 1
ATOM 1238 C CA . PRO A 1 156 ? -19.562 13.575 -7.470 1.00 34.09 156 PRO A CA 1
ATOM 1239 C C . PRO A 1 156 ? -20.838 13.007 -6.831 1.00 34.09 156 PRO A C 1
ATOM 1241 O O . PRO A 1 156 ? -21.314 13.463 -5.795 1.00 34.09 156 PRO A O 1
ATOM 1244 N N . THR A 1 157 ? -21.362 11.955 -7.451 1.00 27.27 157 THR A N 1
ATOM 1245 C CA . THR A 1 157 ? -22.353 11.057 -6.863 1.00 27.27 157 THR A CA 1
ATOM 1246 C C . THR A 1 157 ? -21.596 10.042 -6.013 1.00 27.27 157 THR A C 1
ATOM 1248 O O . THR A 1 157 ? -20.690 9.380 -6.523 1.00 27.27 157 THR A O 1
ATOM 1251 N N . GLU A 1 158 ? -21.929 9.910 -4.727 1.00 37.94 158 GLU A N 1
ATOM 1252 C CA . GLU A 1 158 ? -21.227 9.016 -3.790 1.00 37.94 158 GLU A CA 1
ATOM 1253 C C . GLU A 1 158 ? -21.529 7.529 -4.056 1.00 37.94 158 GLU A C 1
ATOM 1255 O O . GLU A 1 158 ? -22.221 6.861 -3.298 1.00 37.94 158 GLU A O 1
ATOM 1260 N N . ASN A 1 159 ? -20.983 7.002 -5.150 1.00 33.25 159 ASN A N 1
ATOM 1261 C CA . ASN A 1 159 ? -20.877 5.576 -5.441 1.00 33.25 159 ASN A CA 1
ATOM 1262 C C . ASN A 1 159 ? -19.518 5.304 -6.089 1.00 33.25 159 ASN A C 1
ATOM 1264 O O . ASN A 1 159 ? -19.405 4.934 -7.260 1.00 33.25 159 ASN A O 1
ATOM 1268 N N . SER A 1 160 ? -18.454 5.474 -5.302 1.00 38.75 160 SER A N 1
ATOM 1269 C CA . SER A 1 160 ? -17.206 4.800 -5.625 1.00 38.75 160 SER A CA 1
ATOM 1270 C C . SER A 1 160 ? -17.461 3.297 -5.516 1.00 38.75 160 SER A C 1
ATOM 1272 O O . SER A 1 160 ? -17.551 2.743 -4.420 1.00 38.75 160 SER A O 1
ATOM 1274 N N . ASN A 1 161 ? -17.555 2.630 -6.670 1.00 36.38 161 ASN A N 1
ATOM 1275 C CA . ASN A 1 161 ? -17.420 1.179 -6.764 1.00 36.38 161 ASN A CA 1
ATOM 1276 C C . ASN A 1 161 ? -15.975 0.809 -6.411 1.00 36.38 161 ASN A C 1
ATOM 1278 O O . ASN A 1 161 ? -15.142 0.485 -7.256 1.00 36.38 161 ASN A O 1
ATOM 1282 N N . SER A 1 162 ? -15.692 0.903 -5.113 1.00 39.03 162 SER A N 1
ATOM 1283 C CA . SER A 1 162 ? -14.598 0.229 -4.450 1.00 39.03 162 SER A CA 1
ATOM 1284 C C . SER A 1 162 ? -14.574 -1.201 -4.961 1.00 39.03 162 SER A C 1
ATOM 1286 O O . SER A 1 162 ? -15.575 -1.914 -4.851 1.00 39.03 162 SER A O 1
ATOM 1288 N N . PHE A 1 163 ? -13.427 -1.636 -5.482 1.00 34.31 163 PHE A N 1
ATOM 1289 C CA . PHE A 1 163 ? -13.136 -3.057 -5.576 1.00 34.31 163 PHE A CA 1
ATOM 1290 C C . PHE A 1 163 ? -13.094 -3.593 -4.139 1.00 34.31 163 PHE A C 1
ATOM 1292 O O . PHE A 1 163 ? -12.045 -3.623 -3.490 1.00 34.31 163 PHE A O 1
ATOM 1299 N N . ARG A 1 164 ? -14.274 -3.965 -3.619 1.00 50.47 164 ARG A N 1
ATOM 1300 C CA . ARG A 1 164 ? -14.458 -4.733 -2.388 1.00 50.47 164 ARG A CA 1
ATOM 1301 C C . ARG A 1 164 ? -13.791 -6.084 -2.632 1.00 50.47 164 ARG A C 1
ATOM 1303 O O . ARG A 1 164 ? -14.429 -7.043 -3.047 1.00 50.47 164 ARG A O 1
ATOM 1310 N N . ASN A 1 165 ? -12.483 -6.137 -2.400 1.00 52.56 165 ASN A N 1
ATOM 1311 C CA . ASN A 1 165 ? -11.711 -7.369 -2.383 1.00 52.56 165 ASN A CA 1
ATOM 1312 C C . ASN A 1 165 ? -12.204 -8.197 -1.192 1.00 52.56 165 ASN A C 1
ATOM 1314 O O . ASN A 1 165 ? -11.693 -8.050 -0.083 1.00 52.56 165 ASN A O 1
ATOM 1318 N N . THR A 1 166 ? -13.230 -9.023 -1.413 1.00 63.94 166 THR A N 1
ATOM 1319 C CA . THR A 1 166 ? -13.883 -9.880 -0.411 1.00 63.94 166 THR A CA 1
ATOM 1320 C C . THR A 1 166 ? -12.981 -11.051 -0.024 1.00 63.94 166 THR A C 1
ATOM 1322 O O . THR A 1 166 ? -13.277 -12.216 -0.291 1.00 63.94 166 THR A O 1
ATOM 1325 N N . LYS A 1 167 ? -11.834 -10.736 0.580 1.00 85.12 167 LYS A N 1
ATOM 1326 C CA . LYS A 1 167 ? -10.901 -11.707 1.140 1.00 85.12 167 LYS A CA 1
ATOM 1327 C C . LYS A 1 167 ? -11.496 -12.235 2.449 1.00 85.12 167 LYS A C 1
ATOM 1329 O O . LYS A 1 167 ? -11.884 -11.453 3.315 1.00 85.12 167 LYS A O 1
ATOM 1334 N N . LYS A 1 168 ? -11.558 -13.557 2.591 1.00 89.62 168 LYS A N 1
ATOM 1335 C CA . LYS A 1 168 ? -11.936 -14.240 3.833 1.00 89.62 168 LYS A CA 1
ATOM 1336 C C . LYS A 1 168 ? -10.783 -15.101 4.331 1.00 89.62 168 LYS A C 1
ATOM 1338 O O . LYS A 1 168 ? -10.006 -15.629 3.538 1.00 89.62 168 LYS A O 1
ATOM 1343 N N . GLU A 1 169 ? -10.693 -15.219 5.642 1.00 90.94 169 GLU A N 1
ATOM 1344 C CA . GLU A 1 169 ? -9.817 -16.126 6.370 1.00 90.94 169 GLU A CA 1
ATOM 1345 C C . GLU A 1 169 ? -10.664 -17.268 6.930 1.00 90.94 169 GLU A C 1
ATOM 1347 O O . GLU A 1 169 ? -11.721 -17.026 7.508 1.00 90.94 169 GLU A O 1
ATOM 1352 N N . TYR A 1 170 ? -10.207 -18.504 6.748 1.00 91.44 170 TYR A N 1
ATOM 1353 C CA . TYR A 1 170 ? -10.856 -19.704 7.268 1.00 91.44 170 TYR A CA 1
ATOM 1354 C C . TYR A 1 170 ? -9.903 -20.334 8.281 1.00 91.44 170 TYR A C 1
ATOM 1356 O O . TYR A 1 170 ? -8.762 -20.645 7.942 1.00 91.44 170 TYR A O 1
ATOM 1364 N N . SER A 1 171 ? -10.345 -20.480 9.529 1.00 90.69 171 SER A N 1
ATOM 1365 C CA . SER A 1 171 ? -9.498 -20.913 10.644 1.00 90.69 171 SER A CA 1
ATOM 1366 C C . SER A 1 171 ? -10.225 -21.898 11.562 1.00 90.69 171 SER A C 1
ATOM 1368 O O . SER A 1 171 ? -11.448 -22.030 11.505 1.00 90.69 171 SER A O 1
ATOM 1370 N N . SER A 1 172 ? -9.491 -22.534 12.481 1.00 89.25 172 SER A N 1
ATOM 1371 C CA . SER A 1 172 ? -10.076 -23.302 13.595 1.00 89.25 172 SER A CA 1
ATOM 1372 C C . SER A 1 172 ? -11.003 -22.471 14.488 1.00 89.25 172 SER A C 1
ATOM 1374 O O . SER A 1 172 ? -11.827 -23.029 15.205 1.00 89.25 172 SER A O 1
ATOM 1376 N N . ASN A 1 173 ? -10.865 -21.144 14.448 1.00 82.81 173 ASN A N 1
ATOM 1377 C CA . ASN A 1 173 ? -11.583 -20.193 15.289 1.00 82.81 173 ASN A CA 1
ATOM 1378 C C . ASN A 1 173 ? -12.770 -19.555 14.538 1.00 82.81 173 ASN A C 1
ATOM 1380 O O . ASN A 1 173 ? -13.282 -18.523 14.965 1.00 82.81 173 ASN A O 1
ATOM 1384 N N . GLY A 1 174 ? -13.179 -20.144 13.407 1.00 88.94 174 GLY A N 1
ATOM 1385 C CA . GLY A 1 174 ? -14.245 -19.647 12.540 1.00 88.94 174 GLY A CA 1
ATOM 1386 C C . GLY A 1 174 ? -13.739 -18.914 11.295 1.00 88.94 174 GLY A C 1
ATOM 1387 O O . GLY A 1 174 ? -12.544 -18.921 10.970 1.00 88.94 174 GLY A O 1
ATOM 1388 N N . VAL A 1 175 ? -14.685 -18.299 10.585 1.00 92.88 175 VAL A N 1
ATOM 1389 C CA . VAL A 1 175 ? -14.454 -17.518 9.363 1.00 92.88 175 VAL A CA 1
ATOM 1390 C C . VAL A 1 175 ? -14.336 -16.039 9.722 1.00 92.88 175 VAL A C 1
ATOM 1392 O O . VAL A 1 175 ? -15.091 -15.532 10.552 1.00 92.88 175 VAL A O 1
ATOM 1395 N N . ARG A 1 176 ? -13.387 -15.329 9.103 1.00 92.75 176 ARG A N 1
ATOM 1396 C CA . ARG A 1 176 ? -13.189 -13.889 9.317 1.00 92.75 176 ARG A CA 1
ATOM 1397 C C . ARG A 1 176 ? -13.157 -13.126 7.998 1.00 92.75 176 ARG A C 1
ATOM 1399 O O . ARG A 1 176 ? -12.461 -13.503 7.057 1.00 92.75 176 ARG A O 1
ATOM 1406 N N . ASN A 1 177 ? -13.902 -12.027 7.930 1.00 92.12 177 ASN A N 1
ATOM 1407 C CA . ASN A 1 177 ? -13.845 -11.072 6.829 1.00 92.12 177 ASN A CA 1
ATOM 1408 C C . ASN A 1 177 ? -12.556 -10.245 6.944 1.00 92.12 177 ASN A C 1
ATOM 1410 O O . ASN A 1 177 ? -12.281 -9.690 8.008 1.00 92.12 177 ASN A O 1
ATOM 1414 N N . ILE A 1 178 ? -11.785 -10.127 5.859 1.00 92.56 178 ILE A N 1
ATOM 1415 C CA . ILE A 1 178 ? -10.560 -9.322 5.811 1.00 92.56 178 ILE A CA 1
ATOM 1416 C C . ILE A 1 178 ? -10.798 -8.024 5.032 1.00 92.56 178 ILE A C 1
ATOM 1418 O O . ILE A 1 178 ? -11.194 -8.041 3.868 1.00 92.56 178 ILE A O 1
ATOM 1422 N N . TYR A 1 179 ? -10.436 -6.897 5.646 1.00 92.38 179 TYR A N 1
ATOM 1423 C CA . TYR A 1 179 ? -10.214 -5.626 4.961 1.00 92.38 179 TYR A CA 1
ATOM 1424 C C . TYR A 1 179 ? -8.711 -5.335 4.849 1.00 92.38 179 TYR A C 1
ATOM 1426 O O . TYR A 1 179 ? -7.952 -5.576 5.789 1.00 92.38 179 TYR A O 1
ATOM 1434 N N . THR A 1 180 ? -8.259 -4.785 3.719 1.00 92.81 180 THR A N 1
ATOM 1435 C CA . THR A 1 180 ? -6.845 -4.433 3.501 1.00 92.81 180 THR A CA 1
ATOM 1436 C C . THR A 1 180 ? -6.708 -3.026 2.925 1.00 92.81 180 THR A C 1
ATOM 1438 O O . THR A 1 180 ? -7.373 -2.670 1.952 1.00 92.81 180 THR A O 1
ATOM 1441 N N . LYS A 1 181 ? -5.801 -2.228 3.498 1.00 92.25 181 LYS A N 1
ATOM 1442 C CA . LYS A 1 181 ? -5.468 -0.873 3.048 1.00 92.25 181 LYS A CA 1
ATOM 1443 C C . LYS A 1 181 ? -3.958 -0.724 2.879 1.00 92.25 181 LYS A C 1
ATOM 1445 O O . LYS A 1 181 ? -3.216 -0.785 3.855 1.00 92.25 181 LYS A O 1
ATOM 1450 N N . VAL A 1 182 ? -3.498 -0.471 1.654 1.00 92.00 182 VAL A N 1
ATOM 1451 C CA . VAL A 1 182 ? -2.089 -0.124 1.402 1.00 92.00 182 VAL A CA 1
ATOM 1452 C C . VAL A 1 182 ? -1.772 1.213 2.076 1.00 92.00 182 VAL A C 1
ATOM 1454 O O . VAL A 1 182 ? -2.455 2.207 1.828 1.00 92.00 182 VAL A O 1
ATOM 1457 N N . LEU A 1 183 ? -0.746 1.228 2.930 1.00 91.06 183 LEU A N 1
ATOM 1458 C CA . LEU A 1 183 ? -0.253 2.427 3.614 1.00 91.06 183 LEU A CA 1
ATOM 1459 C C . LEU A 1 183 ? 0.861 3.086 2.802 1.00 91.06 183 LEU A C 1
ATOM 1461 O O . LEU A 1 183 ? 0.866 4.296 2.609 1.00 91.06 183 LEU A O 1
ATOM 1465 N N . THR A 1 184 ? 1.791 2.275 2.299 1.00 89.56 184 THR A N 1
ATOM 1466 C CA . THR A 1 184 ? 2.851 2.703 1.385 1.00 89.56 184 THR A CA 1
ATOM 1467 C C . THR A 1 184 ? 3.305 1.532 0.517 1.00 89.56 184 THR A C 1
ATOM 1469 O O . THR A 1 184 ? 3.222 0.376 0.930 1.00 89.56 184 THR A O 1
ATOM 1472 N N . SER A 1 185 ? 3.772 1.821 -0.693 1.00 90.50 185 SER A N 1
ATOM 1473 C CA . SER A 1 185 ? 4.335 0.843 -1.622 1.00 90.50 185 SER A CA 1
ATOM 1474 C C . SER A 1 185 ? 5.474 1.441 -2.447 1.00 90.50 185 SER A C 1
ATOM 1476 O O . SER A 1 185 ? 5.591 2.668 -2.560 1.00 90.50 185 SER A O 1
ATOM 1478 N N . ILE A 1 186 ? 6.298 0.562 -3.017 1.00 86.56 186 ILE A N 1
ATOM 1479 C CA . ILE A 1 186 ? 7.236 0.843 -4.108 1.00 86.56 186 ILE A CA 1
ATOM 1480 C C . ILE A 1 186 ? 7.158 -0.280 -5.147 1.00 86.56 186 ILE A C 1
ATOM 1482 O O . ILE A 1 186 ? 6.805 -1.415 -4.823 1.00 86.56 186 ILE A O 1
ATOM 1486 N N . GLU A 1 187 ? 7.566 0.023 -6.371 1.00 88.88 187 GLU A N 1
ATOM 1487 C CA . GLU A 1 187 ? 7.765 -0.954 -7.439 1.00 88.88 187 GLU A CA 1
ATOM 1488 C C . GLU A 1 187 ? 9.229 -0.902 -7.873 1.00 88.88 187 GLU A C 1
ATOM 1490 O O . GLU A 1 187 ? 9.780 0.173 -8.115 1.00 88.88 187 GLU A O 1
ATOM 1495 N N . VAL A 1 188 ? 9.874 -2.067 -7.899 1.00 87.38 188 VAL A N 1
ATOM 1496 C CA . VAL A 1 188 ? 11.283 -2.238 -8.254 1.00 87.38 188 VAL A CA 1
ATOM 1497 C C . VAL A 1 188 ? 11.337 -3.082 -9.528 1.00 87.38 188 VAL A C 1
ATOM 1499 O O . VAL A 1 188 ? 10.993 -4.264 -9.466 1.00 87.38 188 VAL A O 1
ATOM 1502 N N . PRO A 1 189 ? 11.717 -2.511 -10.684 1.00 89.19 189 PRO A N 1
ATOM 1503 C CA . PRO A 1 189 ? 11.967 -3.297 -11.881 1.00 89.19 189 PRO A CA 1
ATOM 1504 C C . PRO A 1 189 ? 13.291 -4.055 -11.734 1.00 89.19 189 PRO A C 1
ATOM 1506 O O . PRO A 1 189 ? 14.321 -3.473 -11.390 1.00 89.19 189 PRO A O 1
ATOM 1509 N N . GLU A 1 190 ? 13.264 -5.349 -12.019 1.00 87.12 190 GLU A N 1
ATOM 1510 C CA . GLU A 1 190 ? 14.431 -6.229 -12.069 1.00 87.12 190 GLU A CA 1
ATOM 1511 C C . GLU A 1 190 ? 14.656 -6.653 -13.524 1.00 87.12 190 GLU A C 1
ATOM 1513 O O . GLU A 1 190 ? 13.696 -6.985 -14.215 1.00 87.12 190 GLU A O 1
ATOM 1518 N N . ILE A 1 191 ? 15.906 -6.653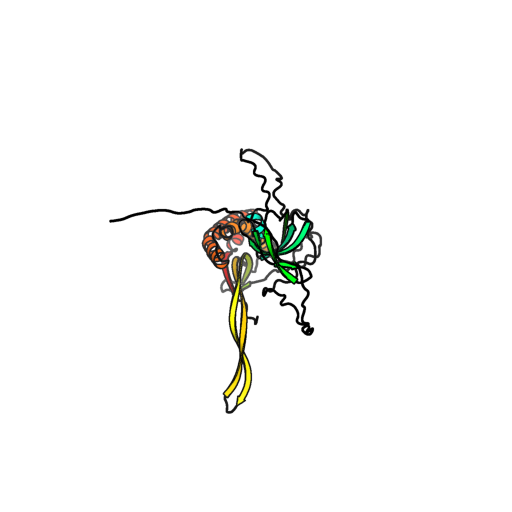 -13.997 1.00 90.38 191 ILE A N 1
ATOM 1519 C CA . ILE A 1 191 ? 16.278 -7.058 -15.362 1.00 90.38 191 ILE A CA 1
ATOM 1520 C C . ILE A 1 191 ? 17.360 -8.137 -15.279 1.00 90.38 191 ILE A C 1
ATOM 1522 O O . ILE A 1 191 ? 18.291 -8.009 -14.483 1.00 90.38 191 ILE A O 1
ATOM 1526 N N . ARG A 1 192 ? 17.255 -9.170 -16.121 1.00 90.94 192 ARG A N 1
ATOM 1527 C CA . ARG A 1 192 ? 18.281 -10.207 -16.301 1.00 90.94 192 ARG A CA 1
ATOM 1528 C C . ARG A 1 192 ? 18.499 -10.535 -17.778 1.00 90.94 192 ARG A C 1
ATOM 1530 O O . ARG A 1 192 ? 17.570 -10.435 -18.581 1.00 90.94 192 ARG A O 1
ATOM 1537 N N . ASP A 1 193 ? 19.711 -10.956 -18.111 1.00 93.75 193 ASP A N 1
ATOM 1538 C CA . ASP A 1 193 ? 19.995 -11.700 -19.340 1.00 93.75 193 ASP A CA 1
ATOM 1539 C C . ASP A 1 193 ? 19.632 -13.185 -19.100 1.00 93.75 193 ASP A C 1
ATOM 1541 O O . ASP A 1 193 ? 19.888 -13.710 -18.015 1.00 93.75 193 ASP A O 1
ATOM 1545 N N . ASP A 1 194 ? 18.989 -13.844 -20.066 1.00 93.69 194 ASP A N 1
ATOM 1546 C CA . ASP A 1 194 ? 18.507 -15.238 -19.976 1.00 93.69 194 ASP A CA 1
ATOM 1547 C C . ASP A 1 194 ? 18.424 -15.869 -21.389 1.00 93.69 194 ASP A C 1
ATOM 1549 O O . ASP A 1 194 ? 18.750 -15.215 -22.380 1.00 93.69 194 ASP A O 1
ATOM 1553 N N . PHE A 1 195 ? 17.971 -17.118 -21.532 1.00 91.25 195 PHE A N 1
ATOM 1554 C CA . PHE A 1 195 ? 17.832 -17.795 -22.829 1.00 91.25 195 PHE A CA 1
ATOM 1555 C C . PHE A 1 195 ? 16.417 -18.337 -23.058 1.00 91.25 195 PHE A C 1
ATOM 1557 O O . PHE A 1 195 ? 15.848 -19.009 -22.201 1.00 91.25 195 PHE A O 1
ATOM 1564 N N . LEU A 1 196 ? 15.876 -18.119 -24.258 1.00 86.81 196 LEU A N 1
ATOM 1565 C CA . LEU A 1 196 ? 14.700 -18.846 -24.736 1.00 86.81 196 LEU A CA 1
ATOM 1566 C C . LEU A 1 196 ? 15.146 -20.211 -25.255 1.00 86.81 196 LEU A C 1
ATOM 1568 O O . LEU A 1 196 ? 16.039 -20.286 -26.101 1.00 86.81 196 LEU A O 1
ATOM 1572 N N . ILE A 1 197 ? 14.529 -21.272 -24.740 1.00 88.31 197 ILE A N 1
ATOM 1573 C CA . ILE A 1 197 ? 14.795 -22.654 -25.141 1.00 88.31 197 ILE A CA 1
ATOM 1574 C C . ILE A 1 197 ? 13.684 -23.084 -26.100 1.00 88.31 197 ILE A C 1
ATOM 1576 O O . ILE A 1 197 ? 12.569 -23.378 -25.675 1.00 88.31 197 ILE A O 1
ATOM 1580 N N . ASN A 1 198 ? 13.992 -23.118 -27.395 1.00 88.00 198 ASN A N 1
ATOM 1581 C CA . ASN A 1 198 ? 13.086 -23.630 -28.417 1.00 88.00 198 ASN A CA 1
ATOM 1582 C C . ASN A 1 198 ? 13.426 -25.098 -28.692 1.00 88.00 198 ASN A C 1
ATOM 1584 O O . ASN A 1 198 ? 14.502 -25.390 -29.215 1.00 88.00 198 ASN A O 1
ATOM 1588 N N . TYR A 1 199 ? 12.509 -26.010 -28.377 1.00 92.44 199 TYR A N 1
ATOM 1589 C CA . TYR A 1 199 ? 12.590 -27.406 -28.808 1.00 92.44 199 TYR A CA 1
ATOM 1590 C C . TYR A 1 199 ? 12.508 -27.497 -30.340 1.00 92.44 199 TYR A C 1
ATOM 1592 O O . TYR A 1 199 ? 11.635 -26.877 -30.949 1.00 92.44 199 TYR A O 1
ATOM 1600 N N . LEU A 1 200 ? 13.434 -28.236 -30.957 1.00 89.69 200 LEU A N 1
ATOM 1601 C CA . LEU A 1 200 ? 13.529 -28.413 -32.412 1.00 89.69 200 LEU A CA 1
ATOM 1602 C C . LEU A 1 200 ? 13.169 -29.833 -32.872 1.00 89.69 200 LEU A C 1
ATOM 1604 O O . LEU A 1 200 ? 12.857 -30.024 -34.046 1.00 89.69 200 LEU A O 1
ATOM 1608 N N . GLY A 1 201 ? 13.226 -30.816 -31.973 1.00 90.31 201 GLY A N 1
ATOM 1609 C CA . GLY A 1 201 ? 13.013 -32.232 -32.264 1.00 90.31 201 GLY A CA 1
ATOM 1610 C C . GLY A 1 201 ? 13.827 -33.128 -31.331 1.00 90.31 201 GLY A C 1
ATOM 1611 O O . GLY A 1 201 ? 14.506 -32.643 -30.430 1.00 90.31 201 GLY A O 1
ATOM 1612 N N . GLU A 1 202 ? 13.783 -34.428 -31.588 1.00 93.56 202 GLU A N 1
ATOM 1613 C CA . GLU A 1 202 ? 14.503 -35.466 -30.847 1.00 93.56 202 GLU A CA 1
ATOM 1614 C C . GLU A 1 202 ? 15.249 -36.344 -31.860 1.00 93.56 202 GLU A C 1
ATOM 1616 O O . GLU A 1 202 ? 14.694 -36.678 -32.911 1.00 93.56 202 GLU A O 1
ATOM 1621 N N . VAL A 1 203 ? 16.508 -36.682 -31.579 1.00 92.00 203 VAL A N 1
ATOM 1622 C CA . VAL A 1 203 ? 17.335 -37.570 -32.416 1.00 92.00 203 VAL A CA 1
ATOM 1623 C C . VAL A 1 203 ? 18.063 -38.547 -31.503 1.00 92.00 203 VAL A C 1
ATOM 1625 O O . VAL A 1 203 ? 18.640 -38.137 -30.503 1.00 92.00 203 VAL A O 1
ATOM 1628 N N . ASP A 1 204 ? 17.988 -39.840 -31.825 1.00 89.31 204 ASP A N 1
ATOM 1629 C CA . ASP A 1 204 ? 18.591 -40.952 -31.070 1.00 89.31 204 ASP A CA 1
ATOM 1630 C C . ASP A 1 204 ? 18.260 -40.989 -29.555 1.00 89.31 204 ASP A C 1
ATOM 1632 O O . ASP A 1 204 ? 18.937 -41.662 -28.778 1.00 89.31 204 ASP A O 1
ATOM 1636 N N . GLY A 1 205 ? 17.177 -40.317 -29.140 1.00 85.62 205 GLY A N 1
ATOM 1637 C CA . GLY A 1 205 ? 16.727 -40.197 -27.747 1.00 85.62 205 GLY A CA 1
ATOM 1638 C C . GLY A 1 205 ? 17.179 -38.922 -27.020 1.00 85.62 205 GLY A C 1
ATOM 1639 O O . GLY A 1 205 ? 16.906 -38.783 -25.828 1.00 85.62 205 GLY A O 1
ATOM 1640 N N . GLU A 1 206 ? 17.862 -37.991 -27.697 1.00 89.44 206 GLU A N 1
ATOM 1641 C CA . GLU A 1 206 ? 18.263 -36.693 -27.137 1.00 89.44 206 GLU A CA 1
ATOM 1642 C C . GLU A 1 206 ? 17.421 -35.532 -27.701 1.00 89.44 206 GLU A C 1
ATOM 1644 O O . GLU A 1 206 ? 17.249 -35.389 -28.916 1.00 89.44 206 GLU A O 1
ATOM 1649 N N . GLU A 1 207 ? 16.916 -34.662 -26.815 1.00 92.06 207 GLU A N 1
ATOM 1650 C CA . GLU A 1 207 ? 16.177 -33.449 -27.193 1.00 92.06 207 GLU A CA 1
ATOM 1651 C C . GLU A 1 207 ? 17.106 -32.384 -27.805 1.00 92.06 207 GLU A C 1
ATOM 1653 O O . GLU A 1 207 ? 17.938 -31.772 -27.123 1.00 92.06 207 GLU A O 1
ATOM 1658 N N . ILE A 1 208 ? 16.908 -32.065 -29.084 1.00 91.00 208 ILE A N 1
ATOM 1659 C CA . ILE A 1 208 ? 17.601 -30.960 -29.746 1.00 91.00 208 ILE A CA 1
ATOM 1660 C C . ILE A 1 208 ? 16.883 -29.651 -29.402 1.00 91.00 208 ILE A C 1
ATOM 1662 O O . ILE A 1 208 ? 15.738 -29.419 -29.795 1.00 91.00 208 ILE A O 1
ATOM 1666 N N . THR A 1 209 ? 17.583 -28.747 -28.714 1.00 92.19 209 THR A N 1
ATOM 1667 C CA . THR A 1 209 ? 17.060 -27.427 -28.330 1.00 92.19 209 THR A CA 1
ATOM 1668 C C . THR A 1 209 ? 17.945 -26.282 -28.829 1.00 92.19 209 THR A C 1
ATOM 1670 O O . THR A 1 209 ? 19.171 -26.318 -28.729 1.00 92.19 209 THR A O 1
ATOM 1673 N N . SER A 1 210 ? 17.320 -25.223 -29.346 1.00 90.12 210 SER A N 1
ATOM 1674 C CA . SER A 1 210 ? 17.977 -23.948 -29.649 1.00 90.12 210 SER A CA 1
ATOM 1675 C C . SER A 1 210 ? 17.897 -23.014 -28.445 1.00 90.12 210 SER A C 1
ATOM 1677 O O . SER A 1 210 ? 16.823 -22.842 -27.869 1.00 90.12 210 SER A O 1
ATOM 1679 N N . LYS A 1 211 ? 19.023 -22.390 -28.083 1.00 92.44 211 LYS A N 1
ATOM 1680 C CA . LYS A 1 211 ? 19.126 -21.415 -26.988 1.00 92.44 211 LYS A CA 1
ATOM 1681 C C . LYS A 1 211 ? 19.337 -20.020 -27.564 1.00 92.44 211 LYS A C 1
ATOM 1683 O O . LYS A 1 211 ? 20.442 -19.679 -27.979 1.00 92.44 211 LYS A O 1
ATOM 1688 N N . ILE A 1 212 ? 18.278 -19.216 -27.586 1.00 90.31 212 ILE A N 1
ATOM 1689 C CA . ILE A 1 212 ? 18.296 -17.849 -28.117 1.00 90.31 212 ILE A CA 1
ATOM 1690 C C . ILE A 1 212 ? 18.529 -16.879 -26.948 1.00 90.31 212 ILE A C 1
ATOM 1692 O O . ILE A 1 212 ? 17.680 -16.826 -26.055 1.00 90.31 212 ILE A O 1
ATOM 1696 N N . PRO A 1 213 ? 19.636 -16.109 -26.915 1.00 94.06 213 PRO A N 1
ATOM 1697 C CA . PRO A 1 213 ? 19.856 -15.102 -25.880 1.00 94.06 213 PRO A CA 1
ATOM 1698 C C . PRO A 1 213 ? 18.734 -14.061 -25.881 1.00 94.06 213 PRO A C 1
ATOM 1700 O O . PRO A 1 213 ? 18.353 -13.544 -26.932 1.00 94.06 213 PRO A O 1
ATOM 1703 N N . CYS A 1 214 ? 18.217 -13.737 -24.703 1.00 89.38 214 CYS A N 1
ATOM 1704 C CA . CYS A 1 214 ? 17.142 -12.775 -24.514 1.00 89.38 214 CYS A CA 1
ATOM 1705 C C . CYS A 1 214 ? 17.385 -11.927 -23.262 1.00 89.38 214 CYS A C 1
ATOM 1707 O O . CYS A 1 214 ? 18.216 -12.247 -22.410 1.00 89.38 214 CYS A O 1
ATOM 1709 N N . ARG A 1 215 ? 16.625 -10.839 -23.136 1.00 92.88 215 ARG A N 1
ATOM 1710 C CA . ARG A 1 215 ? 16.496 -10.111 -21.875 1.00 92.88 215 ARG A CA 1
ATOM 1711 C C . ARG A 1 215 ? 15.120 -10.336 -21.300 1.00 92.88 215 ARG A C 1
ATOM 1713 O O . ARG A 1 215 ? 14.141 -10.419 -22.035 1.00 92.88 215 ARG A O 1
ATOM 1720 N N . GLN A 1 216 ? 15.059 -10.408 -19.980 1.00 89.38 216 GLN A N 1
ATOM 1721 C CA . GLN A 1 216 ? 13.815 -10.506 -19.244 1.00 89.38 216 GLN A CA 1
ATOM 1722 C C . GLN A 1 216 ? 13.736 -9.412 -18.187 1.00 89.38 216 GLN A C 1
ATOM 1724 O O . GLN A 1 216 ? 14.742 -9.014 -17.599 1.00 89.38 216 GLN A O 1
ATOM 1729 N N . THR A 1 217 ? 12.516 -8.959 -17.929 1.00 91.12 217 THR A N 1
ATOM 1730 C CA . THR A 1 217 ? 12.169 -8.017 -16.870 1.00 91.12 217 THR A CA 1
ATOM 1731 C C . THR A 1 217 ? 11.058 -8.578 -15.993 1.00 91.12 217 THR A C 1
ATOM 1733 O O . THR A 1 217 ? 10.232 -9.372 -16.450 1.00 91.12 217 THR A O 1
ATOM 1736 N N . ARG A 1 218 ? 11.006 -8.141 -14.739 1.00 90.50 218 ARG A N 1
ATOM 1737 C CA . ARG A 1 218 ? 9.826 -8.270 -13.878 1.00 90.50 218 ARG A CA 1
ATOM 1738 C C . ARG A 1 218 ? 9.690 -7.050 -12.983 1.00 90.50 218 ARG A C 1
ATOM 1740 O O . ARG A 1 218 ? 10.663 -6.340 -12.739 1.00 90.50 218 ARG A O 1
ATOM 1747 N N . ILE A 1 219 ? 8.490 -6.830 -12.460 1.00 90.00 219 ILE A N 1
ATOM 1748 C CA . ILE A 1 219 ? 8.236 -5.811 -11.442 1.00 90.00 219 ILE A CA 1
ATOM 1749 C C . ILE A 1 219 ? 8.039 -6.515 -10.102 1.00 90.00 219 ILE A C 1
ATOM 1751 O O . ILE A 1 219 ? 7.171 -7.374 -9.957 1.00 90.00 219 ILE A O 1
ATOM 1755 N N . THR A 1 220 ? 8.831 -6.127 -9.108 1.00 90.19 220 THR A N 1
ATOM 1756 C CA . THR A 1 220 ? 8.652 -6.552 -7.720 1.00 90.19 220 THR A CA 1
ATOM 1757 C C . THR A 1 220 ? 8.001 -5.418 -6.934 1.00 90.19 220 THR A C 1
ATOM 1759 O O . THR A 1 220 ? 8.582 -4.348 -6.740 1.00 90.19 220 THR A O 1
ATOM 1762 N N . ASN A 1 221 ? 6.772 -5.646 -6.478 1.00 90.94 221 ASN A N 1
ATOM 1763 C CA . ASN A 1 221 ? 5.954 -4.683 -5.752 1.00 90.94 221 ASN A CA 1
ATOM 1764 C C . ASN A 1 221 ? 6.085 -4.942 -4.241 1.00 90.94 221 ASN A C 1
ATOM 1766 O O . ASN A 1 221 ? 5.635 -5.973 -3.735 1.00 90.94 221 ASN A O 1
ATOM 1770 N N . TYR A 1 222 ? 6.722 -4.021 -3.518 1.00 91.56 222 TYR A N 1
ATOM 1771 C CA . TYR A 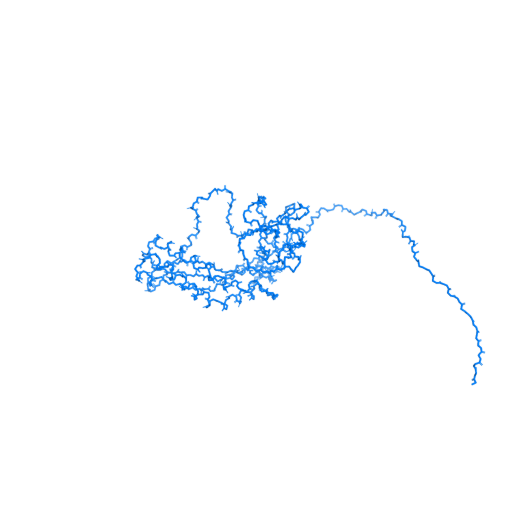1 222 ? 6.863 -4.087 -2.062 1.00 91.56 222 TYR A CA 1
ATOM 1772 C C . TYR A 1 222 ? 5.817 -3.184 -1.413 1.00 91.56 222 TYR A C 1
ATOM 1774 O O . TYR A 1 222 ? 5.687 -2.015 -1.785 1.00 91.56 222 TYR A O 1
ATOM 1782 N N . ARG A 1 223 ? 5.076 -3.697 -0.425 1.00 93.56 223 ARG A N 1
ATOM 1783 C CA . ARG A 1 223 ? 3.957 -2.979 0.208 1.00 93.56 223 ARG A CA 1
ATOM 1784 C C . ARG A 1 223 ? 4.025 -3.072 1.725 1.00 93.56 223 ARG A C 1
ATOM 1786 O O . ARG A 1 223 ? 4.388 -4.104 2.275 1.00 93.56 223 ARG A O 1
ATOM 1793 N N . ILE A 1 224 ? 3.638 -1.997 2.400 1.00 94.00 224 ILE A N 1
ATOM 1794 C CA . ILE A 1 224 ? 3.234 -2.025 3.806 1.00 94.00 224 ILE A CA 1
ATOM 1795 C C . ILE A 1 224 ? 1.720 -1.836 3.810 1.00 94.00 224 ILE A C 1
ATOM 1797 O O . ILE A 1 224 ? 1.219 -0.803 3.349 1.00 94.00 224 ILE A O 1
ATOM 1801 N N . VAL A 1 225 ? 0.991 -2.833 4.304 1.00 94.44 225 VAL A N 1
ATOM 1802 C CA . VAL A 1 225 ? -0.475 -2.859 4.298 1.00 94.44 225 VAL A CA 1
ATOM 1803 C C . VAL A 1 225 ? -1.014 -2.973 5.716 1.00 94.44 225 VAL A C 1
ATOM 1805 O O . VAL A 1 225 ? -0.495 -3.725 6.533 1.00 94.44 225 VAL A O 1
ATOM 1808 N N . LEU A 1 226 ? -2.071 -2.228 6.010 1.00 95.88 226 LEU A N 1
ATOM 1809 C CA . LEU A 1 226 ? -2.907 -2.442 7.182 1.00 95.88 226 LEU A CA 1
ATOM 1810 C C . LEU A 1 226 ? -3.949 -3.505 6.825 1.00 95.88 226 LEU A C 1
ATOM 1812 O O . LEU A 1 226 ? -4.717 -3.311 5.881 1.00 95.88 226 LEU A O 1
ATOM 1816 N N . GLN A 1 227 ? -3.991 -4.594 7.584 1.00 95.31 227 GLN A N 1
ATOM 1817 C CA . GLN A 1 227 ? -5.066 -5.578 7.547 1.00 95.31 227 GLN A CA 1
ATOM 1818 C C . GLN A 1 227 ? -5.965 -5.376 8.773 1.00 95.31 227 GLN A C 1
ATOM 1820 O O . GLN A 1 227 ? -5.460 -5.233 9.885 1.00 95.31 227 GLN A O 1
ATOM 1825 N N . LEU A 1 228 ? -7.283 -5.366 8.577 1.00 95.00 228 LEU A N 1
ATOM 1826 C CA . LEU A 1 228 ? -8.281 -5.515 9.641 1.00 95.00 228 LEU A CA 1
ATOM 1827 C C . LEU A 1 228 ? -9.011 -6.840 9.428 1.00 95.00 228 LEU A C 1
ATOM 1829 O O . LEU A 1 228 ? -9.268 -7.207 8.278 1.00 95.00 228 LEU A O 1
ATOM 1833 N N . THR A 1 229 ? -9.354 -7.541 10.510 1.00 94.12 229 THR A N 1
ATOM 1834 C CA . THR A 1 229 ? -10.198 -8.742 10.438 1.00 94.12 229 THR A CA 1
ATOM 1835 C C . THR A 1 229 ? -11.385 -8.647 11.392 1.00 94.12 229 THR A C 1
ATOM 1837 O O . THR A 1 229 ? -11.303 -8.057 12.473 1.00 94.12 229 THR A O 1
ATOM 1840 N N . TYR A 1 230 ? -12.516 -9.184 10.939 1.00 92.81 230 TYR A N 1
ATOM 1841 C CA . TYR A 1 230 ? -13.818 -9.133 11.604 1.00 92.81 230 TYR A CA 1
ATOM 1842 C C . TYR A 1 230 ? -14.461 -10.526 11.567 1.00 92.81 230 TYR A C 1
ATOM 1844 O O . TYR A 1 230 ? -14.178 -11.266 10.624 1.00 92.81 230 TYR A O 1
ATOM 1852 N N . PRO A 1 231 ? -15.357 -10.892 12.498 1.00 92.88 231 PRO A N 1
ATOM 1853 C CA . PRO A 1 231 ? -16.187 -12.091 12.360 1.00 92.88 231 PRO A CA 1
ATOM 1854 C C . PRO A 1 231 ? -17.020 -12.084 11.062 1.00 92.88 231 PRO A C 1
ATOM 1856 O O . PRO A 1 231 ? -17.253 -11.028 10.458 1.00 92.88 231 PRO A O 1
ATOM 1859 N N . GLU A 1 232 ? -17.465 -13.257 10.609 1.00 91.00 232 GLU A N 1
ATOM 1860 C CA . GLU A 1 232 ? -18.323 -13.373 9.420 1.00 91.00 232 GLU A CA 1
ATOM 1861 C C . GLU A 1 232 ? -19.728 -12.788 9.662 1.00 91.00 232 GLU A C 1
ATOM 1863 O O . GLU A 1 232 ? -20.341 -12.229 8.754 1.00 91.00 232 GLU A O 1
ATOM 1868 N N . GLU A 1 233 ? -20.189 -12.832 10.910 1.00 90.62 233 GLU A N 1
ATOM 1869 C CA . GLU A 1 233 ? -21.504 -12.412 11.395 1.00 90.62 233 GLU A CA 1
ATOM 1870 C C . GLU A 1 233 ? -21.698 -10.882 11.413 1.00 90.62 233 GLU A C 1
ATOM 1872 O O . GLU A 1 233 ? -22.811 -10.385 11.615 1.00 90.62 233 GLU A O 1
ATOM 1877 N N . PHE A 1 234 ? -20.629 -10.103 11.219 1.00 91.88 234 PHE A N 1
ATOM 1878 C CA . PHE A 1 234 ? -20.708 -8.643 11.196 1.00 91.88 234 PHE A CA 1
ATOM 1879 C C . PHE A 1 234 ? -21.383 -8.163 9.904 1.00 91.88 234 PHE A C 1
ATOM 1881 O O . PHE A 1 234 ? -20.855 -8.322 8.807 1.00 91.88 234 PHE A O 1
ATOM 1888 N N . ASN A 1 235 ? -22.536 -7.500 10.034 1.00 91.06 235 ASN A N 1
ATOM 1889 C CA . ASN A 1 235 ? -23.234 -6.927 8.881 1.00 91.06 235 ASN A CA 1
ATOM 1890 C C . ASN A 1 235 ? -22.402 -5.841 8.171 1.00 91.06 235 ASN A C 1
ATOM 1892 O O . ASN A 1 235 ? -21.618 -5.119 8.794 1.00 91.06 235 ASN A O 1
ATOM 1896 N N . GLU A 1 236 ? -22.628 -5.675 6.865 1.00 88.94 236 GLU A N 1
ATOM 1897 C CA . GLU A 1 236 ? -21.840 -4.755 6.034 1.00 88.94 236 GLU A CA 1
ATOM 1898 C C . GLU A 1 236 ? -21.845 -3.309 6.546 1.00 88.94 236 GLU A C 1
ATOM 1900 O O . GLU A 1 236 ? -20.811 -2.649 6.538 1.00 88.94 236 GLU A O 1
ATOM 1905 N N . GLN A 1 237 ? -22.978 -2.815 7.060 1.00 91.50 237 GLN A N 1
ATOM 1906 C CA . GLN A 1 237 ? -23.071 -1.443 7.570 1.00 91.50 237 GLN A CA 1
ATOM 1907 C C . GLN A 1 237 ? -22.198 -1.209 8.809 1.00 91.50 237 GLN A C 1
ATOM 1909 O O . GLN A 1 237 ? -21.791 -0.074 9.064 1.00 91.50 237 GLN A O 1
ATOM 1914 N N . LEU A 1 238 ? -21.949 -2.245 9.613 1.00 92.38 238 LEU A N 1
ATOM 1915 C CA . LEU A 1 238 ? -21.017 -2.205 10.737 1.00 92.38 238 LEU A CA 1
ATOM 1916 C C . LEU A 1 238 ? -19.571 -2.253 10.228 1.00 92.38 238 LEU A C 1
ATOM 1918 O O . LEU A 1 238 ? -18.767 -1.405 10.620 1.00 92.38 238 LEU A O 1
ATOM 1922 N N . ILE A 1 239 ? -19.275 -3.178 9.310 1.00 91.12 239 ILE A N 1
ATOM 1923 C CA . ILE A 1 239 ? -17.964 -3.310 8.657 1.00 91.12 239 ILE A CA 1
ATOM 1924 C C . ILE A 1 239 ? -17.548 -1.991 7.994 1.00 91.12 239 ILE A C 1
ATOM 1926 O O . ILE A 1 239 ? -16.450 -1.504 8.252 1.00 91.12 239 ILE A O 1
ATOM 1930 N N . ASP A 1 240 ? -18.424 -1.341 7.227 1.00 91.56 240 ASP A N 1
ATOM 1931 C CA . ASP A 1 240 ? -18.100 -0.095 6.528 1.00 91.56 240 ASP A CA 1
ATOM 1932 C C . ASP A 1 240 ? -17.903 1.096 7.486 1.00 91.56 240 ASP A C 1
ATOM 1934 O O . ASP A 1 240 ? -17.001 1.911 7.279 1.00 91.56 240 ASP A O 1
ATOM 1938 N N . LYS A 1 241 ? -18.634 1.161 8.611 1.00 93.56 241 LYS A N 1
ATOM 1939 C CA . LYS A 1 241 ? -18.390 2.160 9.677 1.00 93.56 241 LYS A CA 1
ATOM 1940 C C . LYS A 1 241 ? -17.034 1.953 10.366 1.00 93.56 241 LYS A C 1
ATOM 1942 O O . LYS A 1 241 ? -16.364 2.932 10.711 1.00 93.56 241 LYS A O 1
ATOM 1947 N N . ILE A 1 242 ? -16.607 0.701 10.546 1.00 94.06 242 ILE A N 1
ATOM 1948 C CA . ILE A 1 242 ? -15.296 0.352 11.113 1.00 94.06 242 ILE A CA 1
ATOM 1949 C C . ILE A 1 242 ? -14.177 0.641 10.096 1.00 94.06 242 ILE A C 1
ATOM 1951 O O . ILE A 1 242 ? -13.210 1.329 10.435 1.00 94.06 242 ILE A O 1
ATOM 1955 N N . ASN A 1 243 ? -14.349 0.235 8.832 1.00 94.12 243 ASN A N 1
ATOM 1956 C CA . ASN A 1 243 ? -13.454 0.552 7.714 1.00 94.12 243 ASN A CA 1
ATOM 1957 C C . ASN A 1 243 ? -13.251 2.068 7.571 1.00 94.12 243 ASN A C 1
ATOM 1959 O O . ASN A 1 243 ? -12.124 2.523 7.364 1.00 94.12 243 ASN A O 1
ATOM 1963 N N . LEU A 1 244 ? -14.310 2.872 7.710 1.00 93.94 244 LEU A N 1
ATOM 1964 C CA . LEU A 1 244 ? -14.229 4.334 7.667 1.00 93.94 244 LEU A CA 1
ATOM 1965 C C . LEU A 1 244 ? -13.381 4.890 8.824 1.00 93.94 244 LEU A C 1
ATOM 1967 O O . LEU A 1 244 ? -12.492 5.711 8.594 1.00 93.94 244 LEU A O 1
ATOM 1971 N N . CYS A 1 245 ? -13.574 4.387 10.050 1.00 94.25 245 CYS A N 1
ATOM 1972 C CA . CYS A 1 245 ? -12.741 4.753 11.202 1.00 94.25 245 CYS A CA 1
ATOM 1973 C C . CYS A 1 245 ? -11.260 4.395 10.996 1.00 94.25 245 CYS A C 1
ATOM 1975 O O . CYS A 1 245 ? -10.384 5.174 11.383 1.00 94.25 245 CYS A O 1
ATOM 1977 N N . ALA A 1 246 ? -10.976 3.249 10.369 1.00 95.12 246 ALA A N 1
ATOM 1978 C CA . ALA A 1 246 ? -9.620 2.812 10.046 1.00 95.12 246 ALA A CA 1
ATOM 1979 C C . ALA A 1 246 ? -8.973 3.686 8.958 1.00 95.12 246 ALA A C 1
ATOM 1981 O O . ALA A 1 246 ? -7.872 4.194 9.162 1.00 95.12 246 ALA A O 1
ATOM 1982 N N . ASN A 1 247 ? -9.668 3.940 7.841 1.00 94.06 247 ASN A N 1
ATOM 1983 C CA . ASN A 1 247 ? -9.184 4.806 6.752 1.00 94.06 247 ASN A CA 1
ATOM 1984 C C . ASN A 1 247 ? -8.834 6.220 7.232 1.00 94.06 247 ASN A C 1
ATOM 1986 O O . ASN A 1 247 ? -7.912 6.847 6.713 1.00 94.06 247 ASN A O 1
ATOM 1990 N N . ASP A 1 248 ? -9.554 6.718 8.232 1.00 92.69 248 ASP A N 1
ATOM 1991 C CA . ASP A 1 248 ? -9.255 7.985 8.878 1.00 92.69 248 ASP A CA 1
ATOM 1992 C C . ASP A 1 248 ? -8.020 7.909 9.794 1.00 92.69 248 ASP A C 1
ATOM 1994 O O . ASP A 1 248 ? -7.159 8.781 9.722 1.00 92.69 248 ASP A O 1
ATOM 1998 N N . ALA A 1 249 ? -7.902 6.876 10.639 1.00 94.62 249 ALA A N 1
ATOM 1999 C CA . ALA A 1 249 ? -6.747 6.692 11.529 1.00 94.62 249 ALA A CA 1
ATOM 2000 C C . ALA A 1 249 ? -5.430 6.446 10.760 1.00 94.62 249 ALA A C 1
ATOM 2002 O O . ALA A 1 249 ? -4.354 6.839 11.215 1.00 94.62 249 ALA A O 1
ATOM 2003 N N . VAL A 1 250 ? -5.514 5.867 9.557 1.00 94.62 250 VAL A N 1
ATOM 2004 C CA . VAL A 1 250 ? -4.389 5.710 8.619 1.00 94.62 250 VAL A CA 1
ATOM 2005 C C . VAL A 1 250 ? -3.746 7.051 8.238 1.00 94.62 250 VAL A C 1
ATOM 2007 O O . VAL A 1 250 ? -2.529 7.096 8.079 1.00 94.62 250 VAL A O 1
ATOM 2010 N N . LYS A 1 251 ? -4.513 8.149 8.144 1.00 90.88 251 LYS A N 1
ATOM 2011 C CA . LYS A 1 251 ? -4.026 9.466 7.668 1.00 90.88 251 LYS A CA 1
ATOM 2012 C C . LYS A 1 251 ? -2.945 10.089 8.558 1.00 90.88 251 LYS A C 1
ATOM 2014 O O . LYS A 1 251 ? -2.180 10.931 8.088 1.00 90.88 251 LYS A O 1
ATOM 2019 N N . ASP A 1 252 ? -2.897 9.703 9.832 1.00 89.62 252 ASP A N 1
ATOM 2020 C CA . ASP A 1 252 ? -1.842 10.104 10.768 1.00 89.62 252 ASP A CA 1
ATOM 2021 C C . ASP A 1 252 ? -0.740 9.042 10.862 1.00 89.62 252 ASP A C 1
ATOM 2023 O O . ASP A 1 252 ? 0.440 9.377 10.959 1.00 89.62 252 ASP A O 1
ATOM 2027 N N . ALA A 1 253 ? -1.110 7.760 10.786 1.00 90.88 253 ALA A N 1
ATOM 2028 C CA . ALA A 1 253 ? -0.179 6.640 10.875 1.00 90.88 253 ALA A CA 1
ATOM 2029 C C . ALA A 1 253 ? 0.762 6.524 9.659 1.00 90.88 253 ALA A C 1
ATOM 2031 O O . ALA A 1 253 ? 1.920 6.132 9.833 1.00 90.88 253 ALA A O 1
ATOM 2032 N N . SER A 1 254 ? 0.308 6.876 8.448 1.00 89.50 254 SER A N 1
ATOM 2033 C CA . SER A 1 254 ? 1.129 6.794 7.229 1.00 89.50 254 SER A CA 1
ATOM 2034 C C . SER A 1 254 ? 2.286 7.795 7.234 1.00 89.50 254 SER A C 1
ATOM 2036 O O . SER A 1 254 ? 3.365 7.459 6.758 1.00 89.50 254 SER A O 1
ATOM 2038 N N . ARG A 1 255 ? 2.126 8.969 7.870 1.00 89.31 255 ARG A N 1
ATOM 2039 C CA . ARG A 1 255 ? 3.170 10.013 7.942 1.00 89.31 255 ARG A CA 1
ATOM 2040 C C . ARG A 1 255 ? 4.489 9.498 8.527 1.00 89.31 255 ARG A C 1
ATOM 2042 O O . ARG A 1 255 ? 5.550 9.922 8.094 1.00 89.31 255 ARG A O 1
ATOM 2049 N N . TYR A 1 256 ? 4.428 8.549 9.464 1.00 88.88 256 TYR A N 1
ATOM 2050 C CA . TYR A 1 256 ? 5.612 7.899 10.040 1.00 88.88 256 TYR A CA 1
ATOM 2051 C C . TYR A 1 256 ? 6.289 6.910 9.082 1.00 88.88 256 TYR A C 1
ATOM 2053 O O . TYR A 1 256 ? 7.481 6.665 9.198 1.00 88.88 256 TYR A O 1
ATOM 2061 N N . LEU A 1 257 ? 5.550 6.334 8.132 1.00 89.44 257 LEU A N 1
ATOM 2062 C CA . LEU A 1 257 ? 6.114 5.498 7.069 1.00 89.44 257 LEU A CA 1
ATOM 2063 C C . LEU A 1 257 ? 6.678 6.373 5.935 1.00 89.44 257 LEU A C 1
ATOM 2065 O O . LEU A 1 257 ? 7.685 6.016 5.326 1.00 89.44 257 LEU A O 1
ATOM 2069 N N . ASP A 1 258 ? 6.057 7.527 5.684 1.00 87.00 258 ASP A N 1
ATOM 2070 C CA . ASP A 1 258 ? 6.471 8.509 4.679 1.00 87.00 258 ASP A CA 1
ATOM 2071 C C . ASP A 1 258 ? 7.653 9.400 5.126 1.00 87.00 258 ASP A C 1
ATOM 2073 O O . ASP A 1 258 ? 8.307 9.989 4.271 1.00 87.00 258 ASP A O 1
ATOM 2077 N N . GLU A 1 259 ? 7.985 9.451 6.426 1.00 82.75 259 GLU A N 1
ATOM 2078 C CA . GLU A 1 259 ? 9.055 10.274 7.043 1.00 82.75 259 GLU A CA 1
ATOM 2079 C C . GLU A 1 259 ? 10.404 10.224 6.288 1.00 82.75 259 GLU A C 1
ATOM 2081 O O . GLU A 1 259 ? 11.119 11.220 6.203 1.00 82.75 259 GLU A O 1
ATOM 2086 N N . PHE A 1 260 ? 10.736 9.077 5.688 1.00 75.12 260 PHE A N 1
ATOM 2087 C CA . PHE A 1 260 ? 12.007 8.840 4.992 1.00 75.12 260 PHE A CA 1
ATOM 2088 C C . PHE A 1 260 ? 11.979 9.179 3.491 1.00 75.12 260 PHE A C 1
ATOM 2090 O O . PHE A 1 260 ? 13.018 9.104 2.836 1.00 75.12 260 PHE A O 1
ATOM 2097 N N . ARG A 1 261 ? 10.825 9.576 2.935 1.00 73.94 261 ARG A N 1
ATOM 2098 C CA . ARG A 1 261 ? 10.669 9.925 1.509 1.00 73.94 261 ARG A CA 1
ATOM 2099 C C . ARG A 1 261 ? 11.211 11.311 1.160 1.00 73.94 261 ARG A C 1
ATOM 2101 O O . ARG A 1 261 ? 11.738 11.483 0.068 1.00 73.94 261 ARG A O 1
ATOM 2108 N N . ASP A 1 262 ? 11.162 12.254 2.101 1.00 65.62 262 ASP A N 1
ATOM 2109 C CA . ASP A 1 262 ? 11.721 13.612 1.955 1.00 65.62 262 ASP A CA 1
ATOM 2110 C C . ASP A 1 262 ? 13.191 13.713 2.435 1.00 65.62 262 ASP A C 1
ATOM 2112 O O . ASP A 1 262 ? 13.723 14.799 2.693 1.00 65.62 262 ASP A O 1
ATOM 2116 N N . SER A 1 263 ? 13.870 12.568 2.566 1.00 66.88 263 SER A N 1
ATOM 2117 C CA . SER A 1 263 ? 15.290 12.470 2.917 1.00 66.88 263 SER A CA 1
ATOM 2118 C C . SER A 1 263 ? 16.176 13.239 1.926 1.00 66.88 263 SER A C 1
ATOM 2120 O O . SER A 1 263 ? 16.095 13.051 0.716 1.00 66.88 263 SER A O 1
ATOM 2122 N N . LYS A 1 264 ? 17.107 14.053 2.443 1.00 63.31 264 LYS A N 1
ATOM 2123 C CA . LYS A 1 264 ? 18.128 14.752 1.631 1.00 63.31 264 LYS A CA 1
ATOM 2124 C C . LYS A 1 264 ? 19.282 13.848 1.175 1.00 63.31 264 LYS A C 1
ATOM 2126 O O . LYS A 1 264 ? 20.158 14.317 0.450 1.00 63.31 264 LYS A O 1
ATOM 2131 N N . ASN A 1 265 ? 19.303 12.595 1.624 1.00 71.38 265 ASN A N 1
ATOM 2132 C CA . ASN A 1 265 ? 20.293 11.599 1.232 1.00 71.38 265 ASN A CA 1
ATOM 2133 C C . ASN A 1 265 ? 19.802 10.877 -0.027 1.00 71.38 265 ASN A C 1
ATOM 2135 O O . ASN A 1 265 ? 18.624 10.526 -0.108 1.00 71.38 265 ASN A O 1
ATOM 2139 N N . PHE A 1 266 ? 20.708 10.619 -0.972 1.00 61.78 266 PHE A N 1
ATOM 2140 C CA . PHE A 1 266 ? 20.427 9.816 -2.162 1.00 61.78 266 PHE A CA 1
ATOM 2141 C C . PHE A 1 266 ? 20.240 8.346 -1.761 1.00 61.78 266 PHE A C 1
ATOM 2143 O O . PHE A 1 266 ? 21.207 7.597 -1.671 1.00 61.78 266 PHE A O 1
ATOM 2150 N N . LEU A 1 267 ? 18.995 7.967 -1.478 1.00 75.69 267 LEU A N 1
ATOM 2151 C CA . LEU A 1 267 ? 18.581 6.599 -1.175 1.00 75.69 267 LEU A CA 1
ATOM 2152 C C . LEU A 1 267 ? 17.852 6.007 -2.382 1.00 75.69 267 LEU A C 1
ATOM 2154 O O . LEU A 1 267 ? 17.030 6.679 -3.011 1.00 75.69 267 LEU A O 1
ATOM 2158 N N . THR A 1 268 ? 18.103 4.736 -2.679 1.00 84.00 268 THR A N 1
ATOM 2159 C CA . THR A 1 268 ? 17.295 3.978 -3.641 1.00 84.00 268 THR A CA 1
ATOM 2160 C C . THR A 1 268 ? 15.857 3.801 -3.124 1.00 84.00 268 THR A C 1
ATOM 2162 O O . THR A 1 268 ? 15.627 3.828 -1.909 1.00 84.00 268 THR A O 1
ATOM 2165 N N . PRO A 1 269 ? 14.860 3.551 -4.000 1.00 84.31 269 PRO A N 1
ATOM 2166 C CA . PRO A 1 269 ? 13.485 3.287 -3.567 1.00 84.31 269 PRO A CA 1
ATOM 2167 C C . PRO A 1 269 ? 13.389 2.174 -2.513 1.00 84.31 269 PRO A C 1
ATOM 2169 O O . PRO A 1 269 ? 12.629 2.298 -1.552 1.00 84.31 269 PRO A O 1
ATOM 2172 N N . LEU A 1 270 ? 14.208 1.125 -2.652 1.00 86.69 270 LEU A N 1
ATOM 2173 C CA . LEU A 1 270 ? 14.258 -0.006 -1.727 1.00 86.69 270 LEU A CA 1
ATOM 2174 C C . LEU A 1 270 ? 14.844 0.374 -0.356 1.00 86.69 270 LEU A C 1
ATOM 2176 O O . LEU A 1 270 ? 14.339 -0.089 0.663 1.00 86.69 270 LEU A O 1
ATOM 2180 N N . GLU A 1 271 ? 15.846 1.253 -0.289 1.00 87.06 271 GLU A N 1
ATOM 2181 C CA . GLU A 1 271 ? 16.377 1.774 0.984 1.00 87.06 271 GLU A CA 1
ATOM 2182 C C . GLU A 1 271 ? 15.394 2.711 1.696 1.00 87.06 271 GLU A C 1
ATOM 2184 O O . GLU A 1 271 ? 15.292 2.674 2.926 1.00 87.06 271 GLU A O 1
ATOM 2189 N N . ILE A 1 272 ? 14.629 3.505 0.938 1.00 85.62 272 ILE A N 1
ATOM 2190 C CA . ILE A 1 272 ? 13.525 4.314 1.474 1.00 85.62 272 ILE A CA 1
ATOM 2191 C C . ILE A 1 272 ? 12.470 3.386 2.089 1.00 85.62 272 ILE A C 1
ATOM 2193 O O . ILE A 1 272 ? 12.120 3.550 3.257 1.00 85.62 272 ILE A O 1
ATOM 2197 N N . PHE A 1 273 ? 12.027 2.353 1.363 1.00 89.12 273 PHE A N 1
ATOM 2198 C CA . PHE A 1 273 ? 11.065 1.369 1.875 1.00 89.12 273 PHE A CA 1
ATOM 2199 C C . PHE A 1 273 ? 11.603 0.607 3.099 1.00 89.12 273 PHE A C 1
ATOM 2201 O O . PHE A 1 273 ? 10.917 0.515 4.115 1.00 89.12 273 PHE A O 1
ATOM 2208 N N . ASN A 1 274 ? 12.865 0.167 3.071 1.00 91.12 274 ASN A N 1
ATOM 2209 C CA . ASN A 1 274 ? 13.562 -0.451 4.211 1.00 91.12 274 ASN A CA 1
ATOM 2210 C C . ASN A 1 274 ? 13.815 0.516 5.388 1.00 91.12 274 ASN A C 1
ATOM 2212 O O . ASN A 1 274 ? 14.306 0.104 6.444 1.00 91.12 274 ASN A O 1
ATOM 2216 N N . SER A 1 275 ? 13.506 1.803 5.225 1.00 89.69 275 SER A N 1
ATOM 2217 C CA . SER A 1 275 ? 13.481 2.796 6.300 1.00 89.69 275 SER A CA 1
ATOM 2218 C C . SER A 1 275 ? 12.053 3.041 6.803 1.00 89.69 275 SER A C 1
ATOM 2220 O O . SER A 1 275 ? 11.852 3.131 8.014 1.00 89.69 275 SER A O 1
ATOM 2222 N N . SER A 1 276 ? 11.051 3.015 5.915 1.00 90.81 276 SER A N 1
ATOM 2223 C CA . SER A 1 276 ? 9.625 2.973 6.270 1.00 90.81 276 SER A CA 1
ATOM 2224 C C . SER A 1 276 ? 9.272 1.746 7.122 1.00 90.81 276 SER A C 1
ATOM 2226 O O . SER A 1 276 ? 8.563 1.881 8.119 1.00 90.81 276 SER A O 1
ATOM 2228 N N . THR A 1 277 ? 9.792 0.555 6.794 1.00 92.62 277 THR A N 1
ATOM 2229 C CA . THR A 1 277 ? 9.513 -0.685 7.549 1.00 92.62 277 THR A CA 1
ATOM 2230 C C . THR A 1 277 ? 9.969 -0.592 9.007 1.00 92.62 277 THR A C 1
ATOM 2232 O O . THR A 1 277 ? 9.246 -1.007 9.912 1.00 92.62 277 THR A O 1
ATOM 2235 N N . LYS A 1 278 ? 11.102 0.075 9.271 1.00 93.50 278 LYS A N 1
ATOM 2236 C CA . LYS A 1 278 ? 11.604 0.355 10.631 1.00 93.50 278 LYS A CA 1
ATOM 2237 C C . LYS A 1 278 ? 10.650 1.232 11.458 1.00 93.50 278 LYS A C 1
ATOM 2239 O O . LYS A 1 278 ? 10.724 1.208 12.684 1.00 93.50 278 LYS A O 1
ATOM 2244 N N . GLN A 1 279 ? 9.737 1.975 10.823 1.00 93.56 279 GLN A N 1
ATOM 2245 C CA . GLN A 1 279 ? 8.725 2.789 11.508 1.00 93.56 279 GLN A CA 1
ATOM 2246 C C . GLN A 1 279 ? 7.367 2.091 11.683 1.00 93.56 279 GLN A C 1
ATOM 2248 O O . GLN A 1 279 ? 6.497 2.665 12.343 1.00 93.56 279 GLN A O 1
ATOM 2253 N N . ILE A 1 280 ? 7.169 0.856 11.192 1.00 95.06 280 ILE A N 1
ATOM 2254 C CA . ILE A 1 280 ? 5.906 0.103 11.362 1.00 95.06 280 ILE A CA 1
ATOM 2255 C C . ILE A 1 280 ? 5.484 0.056 12.839 1.00 95.06 280 ILE A C 1
ATOM 2257 O O . ILE A 1 280 ? 4.332 0.340 13.157 1.00 95.06 280 ILE A O 1
ATOM 2261 N N . GLY A 1 281 ? 6.420 -0.187 13.762 1.00 95.50 281 GLY A N 1
ATOM 2262 C CA . GLY A 1 281 ? 6.140 -0.215 15.204 1.00 95.50 281 GLY A CA 1
ATOM 2263 C C . GLY A 1 281 ? 5.702 1.127 15.817 1.00 95.50 281 GLY A C 1
ATOM 2264 O O . GLY A 1 281 ? 5.020 1.127 16.842 1.00 95.50 281 GLY A O 1
ATOM 2265 N N . LYS A 1 282 ? 6.047 2.273 15.206 1.00 94.69 282 LYS A N 1
ATOM 2266 C CA . LYS A 1 282 ? 5.500 3.593 15.583 1.00 94.69 282 LYS A CA 1
ATOM 2267 C C . LYS A 1 282 ? 4.139 3.816 14.923 1.00 94.69 282 LYS A C 1
ATOM 2269 O O . LYS A 1 282 ? 3.181 4.176 15.605 1.00 94.69 282 LYS A O 1
ATOM 2274 N N . SER A 1 283 ? 4.058 3.553 13.617 1.00 95.38 283 SER A N 1
ATOM 2275 C CA . SER A 1 283 ? 2.848 3.692 12.800 1.00 95.38 283 SER A CA 1
ATOM 2276 C C . SER A 1 283 ? 1.677 2.901 13.396 1.00 95.38 283 SER A C 1
ATOM 2278 O O . SER A 1 283 ? 0.609 3.466 13.615 1.00 95.38 283 SER A O 1
ATOM 2280 N N . LEU A 1 284 ? 1.907 1.645 13.800 1.00 96.94 284 LEU A N 1
ATOM 2281 C CA . LEU A 1 284 ? 0.915 0.787 14.452 1.00 96.94 284 LEU A CA 1
ATOM 2282 C C . LEU A 1 284 ? 0.421 1.356 15.795 1.00 96.94 284 LEU A C 1
ATOM 2284 O O . LEU A 1 284 ? -0.774 1.298 16.072 1.00 96.94 284 LEU A O 1
ATOM 2288 N N . LYS A 1 285 ? 1.303 1.941 16.620 1.00 96.69 285 LYS A N 1
ATOM 2289 C CA . LYS A 1 285 ? 0.922 2.554 17.912 1.00 96.69 285 LYS A CA 1
ATOM 2290 C C . LYS A 1 285 ? 0.051 3.799 17.723 1.00 96.69 285 LYS A C 1
ATOM 2292 O O . LYS A 1 285 ? -0.934 3.976 18.441 1.00 96.69 285 LYS A O 1
ATOM 2297 N N . VAL A 1 286 ? 0.385 4.638 16.742 1.00 96.31 286 VAL A N 1
ATOM 2298 C CA . VAL A 1 286 ? -0.409 5.824 16.380 1.00 96.31 286 VAL A CA 1
ATOM 2299 C C . VAL A 1 286 ? -1.747 5.416 15.762 1.00 96.31 286 VAL A C 1
ATOM 2301 O O . VAL A 1 286 ? -2.786 5.913 16.197 1.00 96.31 286 VAL A O 1
ATOM 2304 N N . PHE A 1 287 ? -1.744 4.453 14.832 1.00 97.38 287 PHE A N 1
ATOM 2305 C CA . PHE A 1 287 ? -2.963 3.876 14.265 1.00 97.38 287 PHE A CA 1
ATOM 2306 C C . PHE A 1 287 ? -3.878 3.332 15.365 1.00 97.38 287 PHE A C 1
ATOM 2308 O O . PHE A 1 287 ? -5.017 3.773 15.468 1.00 97.38 287 PHE A O 1
ATOM 2315 N N . SER A 1 288 ? -3.366 2.440 16.221 1.00 97.25 288 SER A N 1
ATOM 2316 C CA . SER A 1 288 ? -4.097 1.830 17.338 1.00 97.25 288 SER A CA 1
ATOM 2317 C C . SER A 1 288 ? -4.780 2.885 18.213 1.00 97.25 288 SER A C 1
ATOM 2319 O O . SER A 1 288 ? -5.981 2.800 18.479 1.00 97.25 288 SER A O 1
ATOM 2321 N N . SER A 1 289 ? -4.040 3.934 18.583 1.00 96.81 289 SER A N 1
ATOM 2322 C CA . SER A 1 289 ? -4.541 5.019 19.432 1.00 96.81 289 SER A CA 1
ATOM 2323 C C . SER A 1 289 ? -5.672 5.803 18.752 1.00 96.81 289 SER A C 1
ATOM 2325 O O . SER A 1 289 ? -6.751 5.973 19.328 1.00 96.81 289 SER A O 1
ATOM 2327 N N . ASN A 1 290 ? -5.468 6.238 17.503 1.00 96.06 290 ASN A N 1
ATOM 2328 C CA . ASN A 1 290 ? -6.448 7.044 16.767 1.00 96.06 290 ASN A CA 1
ATOM 2329 C C . ASN A 1 290 ? -7.675 6.218 16.341 1.00 96.06 290 ASN A C 1
ATOM 2331 O O . ASN A 1 290 ? -8.796 6.732 16.341 1.00 96.06 290 ASN A O 1
ATOM 2335 N N . PHE A 1 291 ? -7.486 4.935 16.030 1.00 96.50 291 PHE A N 1
ATOM 2336 C CA . PHE A 1 291 ? -8.546 3.998 15.672 1.00 96.50 291 PHE A CA 1
ATOM 2337 C C . PHE A 1 291 ? -9.446 3.693 16.873 1.00 96.50 291 PHE A C 1
ATOM 2339 O O . PHE A 1 291 ? -10.659 3.873 16.774 1.00 96.50 291 PHE A O 1
ATOM 2346 N N . GLN A 1 292 ? -8.884 3.372 18.045 1.00 94.19 292 GLN A N 1
ATOM 2347 C CA . GLN A 1 292 ? -9.671 3.182 19.273 1.00 94.19 292 GLN A CA 1
ATOM 2348 C C . GLN A 1 292 ? -10.450 4.446 19.675 1.00 94.19 292 GLN A C 1
ATOM 2350 O O . GLN A 1 292 ? -11.597 4.354 20.116 1.00 94.19 292 GLN A O 1
ATOM 2355 N N . LEU A 1 293 ? -9.866 5.639 19.502 1.00 94.00 293 LEU A N 1
ATOM 2356 C CA . LEU A 1 293 ? -10.559 6.913 19.735 1.00 94.00 293 LEU A CA 1
ATOM 2357 C C . LEU A 1 293 ? -11.707 7.168 18.742 1.00 94.00 293 LEU A C 1
ATOM 2359 O O . LEU A 1 293 ? -12.669 7.851 19.097 1.00 94.00 293 LEU A O 1
ATOM 2363 N N . LYS A 1 294 ? -11.639 6.622 17.521 1.00 93.88 294 LYS A N 1
ATOM 2364 C CA . LYS A 1 294 ? -12.721 6.689 16.526 1.00 93.88 294 LYS A CA 1
ATOM 2365 C C . LYS A 1 294 ? -13.800 5.633 16.777 1.00 93.88 294 LYS A C 1
ATOM 2367 O O . LYS A 1 294 ? -14.969 6.001 16.833 1.00 93.88 294 LYS A O 1
ATOM 2372 N N . LEU A 1 295 ? -13.433 4.382 17.069 1.00 93.06 295 LEU A N 1
ATOM 2373 C CA . LEU A 1 295 ? -14.382 3.323 17.448 1.00 93.06 295 LEU A CA 1
ATOM 2374 C C . LEU A 1 295 ? -15.235 3.711 18.666 1.00 93.06 295 LEU A C 1
ATOM 2376 O O . LEU A 1 295 ? -16.450 3.526 18.650 1.00 93.06 295 LEU A O 1
ATOM 2380 N N . LYS A 1 296 ? -14.643 4.354 19.684 1.00 91.62 296 LYS A N 1
ATOM 2381 C CA . LYS A 1 296 ? -15.386 4.877 20.850 1.00 91.62 296 LYS A CA 1
ATOM 2382 C C . LYS A 1 296 ? -16.494 5.876 20.473 1.00 91.62 296 LYS A C 1
ATOM 2384 O O . LYS A 1 296 ? -17.490 5.959 21.187 1.00 91.62 296 LYS A O 1
ATOM 2389 N N . LYS A 1 297 ? -16.372 6.602 19.352 1.00 92.56 297 LYS A N 1
ATOM 2390 C CA . LYS A 1 297 ? -17.410 7.533 18.863 1.00 92.56 297 LYS A CA 1
ATOM 2391 C C . LYS A 1 297 ? -18.593 6.822 18.200 1.00 92.56 297 LYS A C 1
ATOM 2393 O O . LYS A 1 297 ? -19.680 7.389 18.185 1.00 92.56 297 LYS A O 1
ATOM 2398 N N . LEU A 1 298 ? -18.413 5.588 17.718 1.00 91.12 298 LEU A N 1
ATOM 2399 C CA . LEU A 1 298 ? -19.493 4.764 17.159 1.00 91.12 298 LEU A CA 1
ATOM 2400 C C . LEU A 1 298 ? -20.445 4.197 18.233 1.00 91.12 298 LEU A C 1
ATOM 2402 O O . LEU A 1 298 ? -21.475 3.634 17.878 1.00 91.12 298 LEU A O 1
ATOM 2406 N N . LYS A 1 299 ? -20.117 4.337 19.531 1.00 91.94 299 LYS A N 1
ATOM 2407 C CA . LYS A 1 299 ? -20.901 3.823 20.677 1.00 91.94 299 LYS A CA 1
ATOM 2408 C C . LYS A 1 299 ? -21.193 2.309 20.620 1.00 91.94 299 LYS A C 1
ATOM 2410 O O . LYS A 1 299 ? -22.212 1.857 21.134 1.00 91.94 299 LYS A O 1
ATOM 2415 N N . LEU A 1 300 ? -20.302 1.532 20.002 1.00 89.94 300 LEU A N 1
ATOM 2416 C CA . LEU A 1 300 ? -20.437 0.078 19.893 1.00 89.94 300 LEU A CA 1
ATOM 2417 C C . LEU A 1 300 ? -20.284 -0.621 21.265 1.00 89.94 300 LEU A C 1
ATOM 2419 O O . LEU A 1 300 ? -19.535 -0.123 22.114 1.00 89.94 300 LEU A O 1
ATOM 2423 N N . PRO A 1 301 ? -20.932 -1.788 21.468 1.00 91.56 301 PRO A N 1
ATOM 2424 C CA . PRO A 1 301 ? -20.625 -2.718 22.556 1.00 91.56 301 PRO A CA 1
ATOM 2425 C C . PRO A 1 301 ? -19.126 -3.028 22.659 1.00 91.56 301 PRO A C 1
ATOM 2427 O O . PRO A 1 301 ? -18.403 -3.022 21.658 1.00 91.56 301 PRO A O 1
ATOM 2430 N N . ARG A 1 302 ? -18.641 -3.320 23.870 1.00 89.06 302 ARG A N 1
ATOM 2431 C CA . ARG A 1 302 ? -17.210 -3.593 24.115 1.00 89.06 302 ARG A CA 1
ATOM 2432 C C . ARG A 1 302 ? -16.768 -4.927 23.516 1.00 89.06 302 ARG A C 1
ATOM 2434 O O . ARG A 1 302 ? -15.585 -5.123 23.273 1.00 89.06 302 ARG A O 1
ATOM 2441 N N . GLU A 1 303 ? -17.729 -5.808 23.304 1.00 89.19 303 GLU A N 1
ATOM 2442 C CA . GLU A 1 303 ? -17.634 -7.167 22.792 1.00 89.19 303 GLU A CA 1
ATOM 2443 C C . GLU A 1 303 ? -17.284 -7.092 21.298 1.00 89.19 303 GLU A C 1
ATOM 2445 O O . GLU A 1 303 ? -16.161 -7.410 20.916 1.00 89.19 303 GLU A O 1
ATOM 2450 N N . ILE A 1 304 ? -18.147 -6.433 20.513 1.00 90.25 304 ILE A N 1
ATOM 2451 C CA . ILE A 1 304 ? -17.917 -6.086 19.099 1.00 90.25 304 ILE A CA 1
ATOM 2452 C C . ILE A 1 304 ? -16.565 -5.381 18.888 1.00 90.25 304 ILE A C 1
ATOM 2454 O O . ILE A 1 304 ? -15.872 -5.650 17.913 1.00 90.25 304 ILE A O 1
ATOM 2458 N N . VAL A 1 305 ? -16.154 -4.483 19.793 1.00 90.12 305 VAL A N 1
ATOM 2459 C CA . VAL A 1 305 ? -14.867 -3.765 19.678 1.00 90.12 305 VAL A CA 1
ATOM 2460 C C . VAL A 1 305 ? -13.647 -4.655 19.972 1.00 90.12 305 VAL A C 1
ATOM 2462 O O . VAL A 1 305 ? -12.567 -4.358 19.468 1.00 90.12 305 VAL A O 1
ATOM 2465 N N . LYS A 1 306 ? -13.789 -5.732 20.756 1.00 90.94 306 LYS A N 1
ATOM 2466 C CA . LYS A 1 306 ? -12.716 -6.720 21.000 1.00 90.94 306 LYS A CA 1
ATOM 2467 C C . LYS A 1 306 ? -12.550 -7.714 19.853 1.00 90.94 306 LYS A C 1
ATOM 2469 O O . LYS A 1 306 ? -11.467 -8.254 19.691 1.00 90.94 306 LYS A O 1
ATOM 2474 N N . GLU A 1 307 ? -13.609 -7.959 19.090 1.00 92.62 307 GLU A N 1
ATOM 2475 C CA . GLU A 1 307 ? -13.621 -8.903 17.966 1.00 92.62 307 GLU A CA 1
ATOM 2476 C C . GLU A 1 307 ? -13.021 -8.316 16.673 1.00 92.62 307 GLU A C 1
ATOM 2478 O O . GLU A 1 307 ? -12.912 -9.026 15.672 1.00 92.62 307 GLU A O 1
ATOM 2483 N N . VAL A 1 308 ? -12.618 -7.038 16.687 1.00 93.44 308 VAL A N 1
ATOM 2484 C CA . VAL A 1 308 ? -11.925 -6.347 15.588 1.00 93.44 308 VAL A CA 1
ATOM 2485 C C . VAL A 1 308 ? -10.409 -6.416 15.786 1.00 93.44 308 VAL A C 1
ATOM 2487 O O . VAL A 1 308 ? -9.841 -5.636 16.556 1.00 93.44 308 VAL A O 1
ATOM 2490 N N . ASP A 1 309 ? -9.741 -7.283 15.029 1.00 94.00 309 ASP A N 1
ATOM 2491 C CA . ASP A 1 309 ? -8.276 -7.343 14.999 1.00 94.00 309 ASP A CA 1
ATOM 2492 C C . ASP A 1 309 ? -7.697 -6.414 13.928 1.00 94.00 309 ASP A C 1
ATOM 2494 O O . ASP A 1 309 ? -8.331 -6.113 12.912 1.00 94.00 309 ASP A O 1
ATOM 2498 N N . TYR A 1 310 ? -6.453 -5.978 14.133 1.00 95.62 310 TYR A N 1
ATOM 2499 C CA . TYR A 1 310 ? -5.699 -5.209 13.147 1.00 95.62 310 TYR A CA 1
ATOM 2500 C C . TYR A 1 310 ? -4.198 -5.489 13.220 1.00 95.62 310 TYR A C 1
ATOM 2502 O O . TYR A 1 310 ? -3.594 -5.501 14.293 1.00 95.62 310 TYR A O 1
ATOM 2510 N N . THR A 1 311 ? -3.578 -5.654 12.056 1.00 96.06 311 THR A N 1
ATOM 2511 C CA . THR A 1 311 ? -2.138 -5.874 11.895 1.00 96.06 311 THR A CA 1
ATOM 2512 C C . THR A 1 311 ? -1.589 -4.987 10.782 1.00 96.06 311 THR A C 1
ATOM 2514 O O . THR A 1 311 ? -2.312 -4.584 9.872 1.00 96.06 311 THR A O 1
ATOM 2517 N N . ILE A 1 312 ? -0.297 -4.659 10.842 1.00 96.38 312 ILE A N 1
ATOM 2518 C CA . ILE A 1 312 ? 0.417 -4.079 9.699 1.00 96.38 312 ILE A CA 1
ATOM 2519 C C . ILE A 1 312 ? 1.382 -5.140 9.182 1.00 96.38 312 ILE A C 1
ATOM 2521 O O . ILE A 1 312 ? 2.237 -5.615 9.929 1.00 96.38 312 ILE A O 1
ATOM 2525 N N . LEU A 1 313 ? 1.220 -5.509 7.915 1.00 95.38 313 LEU A N 1
ATOM 2526 C CA . LEU A 1 313 ? 1.999 -6.530 7.225 1.00 95.38 313 LEU A CA 1
ATOM 2527 C C . LEU A 1 313 ? 2.950 -5.873 6.219 1.00 95.38 313 LEU A C 1
ATOM 2529 O O . LEU A 1 313 ? 2.651 -4.818 5.654 1.00 95.38 313 LEU A O 1
ATOM 2533 N N . GLN A 1 314 ? 4.084 -6.527 5.978 1.00 95.06 314 GLN A N 1
ATOM 2534 C CA . GLN A 1 314 ? 4.980 -6.223 4.868 1.00 95.06 314 GLN A CA 1
ATOM 2535 C C . GLN A 1 314 ? 4.806 -7.308 3.801 1.00 95.06 314 GLN A C 1
ATOM 2537 O O . GLN A 1 314 ? 5.037 -8.483 4.073 1.00 95.06 314 GLN A O 1
ATOM 2542 N N . GLU A 1 315 ? 4.421 -6.912 2.593 1.00 94.12 315 GLU A N 1
ATOM 2543 C CA . GLU A 1 315 ? 4.248 -7.801 1.443 1.00 94.12 315 GLU A CA 1
ATOM 2544 C C . GLU A 1 315 ? 5.389 -7.589 0.436 1.00 94.12 315 GLU A C 1
ATOM 2546 O O . GLU A 1 315 ? 5.832 -6.459 0.205 1.00 94.12 315 GLU A O 1
ATOM 2551 N N . LYS A 1 316 ? 5.825 -8.677 -0.206 1.00 95.44 316 LYS A N 1
ATOM 2552 C CA . LYS A 1 316 ? 6.624 -8.664 -1.436 1.00 95.44 316 LYS A CA 1
ATOM 2553 C C . LYS A 1 316 ? 5.859 -9.480 -2.473 1.00 95.44 316 LYS A C 1
ATOM 2555 O O . LYS A 1 316 ? 5.621 -10.663 -2.253 1.00 95.44 316 LYS A O 1
ATOM 2560 N N . ILE A 1 317 ? 5.472 -8.848 -3.574 1.00 92.00 317 ILE A N 1
ATOM 2561 C CA . ILE A 1 317 ? 4.746 -9.481 -4.676 1.00 92.00 317 ILE A CA 1
ATOM 2562 C C . ILE A 1 317 ? 5.654 -9.408 -5.900 1.00 92.00 317 ILE A C 1
ATOM 2564 O O . ILE A 1 317 ? 5.929 -8.320 -6.400 1.00 92.00 317 ILE A O 1
ATOM 2568 N N . GLU A 1 318 ? 6.160 -10.553 -6.347 1.00 93.88 318 GLU A N 1
ATOM 2569 C CA . GLU A 1 318 ? 6.992 -10.651 -7.548 1.00 93.88 318 GLU A CA 1
ATOM 2570 C C . GLU A 1 318 ? 6.105 -10.975 -8.754 1.00 93.88 318 GLU A C 1
ATOM 2572 O O . GLU A 1 318 ? 5.366 -11.960 -8.731 1.00 93.88 318 GLU A O 1
ATOM 2577 N N . GLU A 1 319 ? 6.172 -10.170 -9.814 1.00 92.12 319 GLU A N 1
ATOM 2578 C CA . GLU A 1 319 ? 5.575 -10.551 -11.095 1.00 92.12 319 GLU A CA 1
ATOM 2579 C C . GLU A 1 319 ? 6.377 -11.672 -11.786 1.00 92.12 319 GLU A C 1
ATOM 2581 O O . GLU A 1 319 ? 7.590 -11.795 -11.568 1.00 92.12 319 GLU A O 1
ATOM 2586 N N . PRO A 1 320 ? 5.737 -12.482 -12.654 1.00 92.81 320 PRO A N 1
ATOM 2587 C CA . PRO A 1 320 ? 6.458 -13.404 -13.523 1.00 92.81 320 PRO A CA 1
ATOM 2588 C C . PRO A 1 320 ? 7.411 -12.645 -14.454 1.00 92.81 320 PRO A C 1
ATOM 2590 O O . PRO A 1 320 ? 7.108 -11.542 -14.918 1.00 92.81 320 PRO A O 1
ATOM 2593 N N . TRP A 1 321 ? 8.550 -13.268 -14.761 1.00 90.81 321 TRP A N 1
ATOM 2594 C CA . TRP A 1 321 ? 9.488 -12.762 -15.760 1.00 90.81 321 TRP A CA 1
ATOM 2595 C C . TRP A 1 321 ? 8.825 -12.686 -17.139 1.00 90.81 321 TRP A C 1
ATOM 2597 O O . TRP A 1 321 ? 8.154 -13.622 -17.576 1.00 90.81 321 TRP A O 1
ATOM 2607 N N . ARG A 1 322 ? 9.029 -11.562 -17.824 1.00 89.56 322 ARG A N 1
ATOM 2608 C CA . ARG A 1 322 ? 8.556 -11.289 -19.184 1.00 89.56 322 ARG A CA 1
ATOM 2609 C C . ARG A 1 322 ? 9.757 -10.947 -20.055 1.00 89.56 322 ARG A C 1
ATOM 2611 O O . ARG A 1 322 ? 10.690 -10.317 -19.567 1.00 89.56 322 ARG A O 1
ATOM 2618 N N . ILE A 1 323 ? 9.734 -11.330 -21.325 1.00 87.12 323 ILE A N 1
ATOM 2619 C CA . ILE A 1 323 ? 10.773 -10.944 -22.293 1.00 87.12 323 ILE A CA 1
ATOM 2620 C C . ILE A 1 323 ? 10.687 -9.422 -22.530 1.00 87.12 323 ILE A C 1
ATOM 2622 O O . ILE A 1 323 ? 9.582 -8.872 -22.530 1.00 87.12 323 ILE A O 1
ATOM 2626 N N . LEU A 1 324 ? 11.842 -8.760 -22.664 1.00 77.62 324 LEU A N 1
ATOM 2627 C CA . LEU A 1 324 ? 11.989 -7.326 -22.968 1.00 77.62 324 LEU A CA 1
ATOM 2628 C C . LEU A 1 324 ? 11.981 -7.035 -24.475 1.00 77.62 324 LEU A C 1
ATOM 2630 O O . LEU A 1 324 ? 12.596 -7.831 -25.218 1.00 77.62 324 LEU A O 1
#

Foldseek 3Di:
DDDDDDDDDDDDDDDDDDDDDDDDDDDDDDDDDDDDDPADDPDPDDDAPPDDDDCPDPQKAFQDPDDDDDDDDDDDDDRRLFDALVVCLVQAQFFKWFAFPVRDIWTFHWHDGDRFKTWGFTDDPHGTDTDMDGRSGTGIMHTDDPPPDDCPDDPDDPDPPPPLPQDWDQDPVGIKTKDKDWLDKDKDKDKDWAWDWAFDDADPHDTDTDTHIFMKIKIKMKTWMKMKIAHPPDDPVRVVLLVVLLVVLSVVLSCQLCVQVPDPDPDDPVVSNVNSVVSQVVSVVSSVVSSVVSVVVVVDDPVRVVRMDMDIDIDIDIDDMDTD

Secondary structure (DSSP, 8-state):
------------------PPP------PPPP----------SS--PPPPSS---TTSTT-EES------------------S--HHHHGGGBTSEEEEEETTS-EEEEEEEEE-SSEEEEEEEETTEEEEEEEETTTEEEEEEE-------------S--------EEEEETTEEEEEEEEEEEEEEEEEEEEEEEEEEEEEETTEEEEEEEEEEEEEEEEEEEEEEEEEETTS-HHHHHHHHHHHHHHHHHHTHHHHTTTT-SS---HHHHHHHHGGGHHHHHHHHHHHHHHHHGGGT--HHHHHS-EEEEEEEEEEPPPEE-

Radius of gyration: 31.27 Å; chains: 1; bounding box: 112×85×76 Å